Protein AF-A0A5X6EVV8-F1 (afdb_monomer)

Nearest PDB structures (foldseek):
  7o23-assembly1_A  TM=7.452E-01  e=3.762E-08  Burkholderia pseudomallei 1026b
  3s6l-assembly2_D  TM=7.048E-01  e=9.046E-08  Burkholderia pseudomallei 1710b
  2xqh-assembly1_A  TM=7.339E-01  e=1.126E-07  Escherichia coli
  1p9h-assembly1_A  TM=6.571E-01  e=1.068E-05  Yersinia enterocolitica
  3wp8-assembly1_A-3  TM=6.623E-01  e=1.130E-03  Acinetobacter sp. Tol 5

Mean predicted aligned error: 6.71 Å

Solvent-accessible surface area (backbone atoms only — not comparable to full-atom values): 9965 Å² total; per-residue (Å²): 127,61,73,67,52,52,52,54,47,55,72,62,69,55,65,77,47,71,72,55,52,47,53,51,52,53,49,54,52,51,50,57,51,54,54,57,48,59,62,51,57,62,64,44,58,65,66,39,47,57,17,44,48,78,29,63,76,28,40,27,26,20,46,68,4,27,1,60,17,44,48,1,31,4,37,26,43,42,1,32,0,57,7,44,50,1,31,2,36,21,40,47,1,30,0,48,6,43,52,2,32,2,38,21,44,43,1,27,0,59,16,40,51,1,31,3,38,21,45,48,3,32,0,57,5,44,50,2,33,3,32,28,45,42,2,23,0,53,6,42,51,2,30,2,40,20,40,49,2,28,0,53,5,40,51,3,29,2,48,36,58,24,2,59,8,67,45,64,70,28,77,22,52,38,28,36,45,63,50,72,100,72,72,46,66,45,94,50,71,78,45,77,62,87,86,77,90,69,63,82,49,85,56,96,89,46,67,79,32,70,68,59,52,52,49,54,52,51,52,55,54,64,74,74,108

pLDDT: mean 91.58, std 12.1, range [52.34, 98.94]

Structure (mmCIF, N/CA/C/O backbone):
data_AF-A0A5X6EVV8-F1
#
_entry.id   AF-A0A5X6EVV8-F1
#
loop_
_atom_site.group_PDB
_atom_site.id
_atom_site.type_symbol
_atom_site.label_atom_id
_atom_site.label_alt_id
_atom_site.label_comp_id
_atom_site.label_asym_id
_atom_site.label_entity_id
_atom_site.label_seq_id
_atom_site.pdbx_PDB_ins_code
_atom_site.Cartn_x
_atom_site.Cartn_y
_atom_site.Cartn_z
_atom_site.occupancy
_atom_site.B_iso_or_equiv
_atom_site.auth_seq_id
_atom_site.auth_comp_id
_atom_site.auth_asym_id
_atom_site.auth_atom_id
_atom_site.pdbx_PDB_model_num
ATOM 1 N N . ASN A 1 1 ? 58.076 43.012 -62.492 1.00 66.19 1 ASN A N 1
ATOM 2 C CA . ASN A 1 1 ? 56.857 43.607 -61.907 1.00 66.19 1 ASN A CA 1
ATOM 3 C C . ASN A 1 1 ? 55.526 43.038 -62.414 1.00 66.19 1 ASN A C 1
ATOM 5 O O . ASN A 1 1 ? 54.580 43.098 -61.655 1.00 66.19 1 ASN A O 1
ATOM 9 N N . LYS A 1 2 ? 55.409 42.446 -63.619 1.00 64.69 2 LYS A N 1
ATOM 10 C CA . LYS A 1 2 ? 54.127 41.860 -64.086 1.00 64.69 2 LYS A CA 1
ATOM 11 C C . LYS A 1 2 ? 53.999 40.342 -63.824 1.00 64.69 2 LYS A C 1
ATOM 13 O O . LYS A 1 2 ? 53.172 39.924 -63.037 1.00 64.69 2 LYS A O 1
ATOM 18 N N . LYS A 1 3 ? 54.942 39.524 -64.309 1.00 71.94 3 LYS A N 1
ATOM 19 C CA . LYS A 1 3 ? 54.883 38.044 -64.220 1.00 71.94 3 LYS A CA 1
ATOM 20 C C . LYS A 1 3 ? 54.884 37.451 -62.794 1.00 71.94 3 LYS A C 1
ATOM 22 O O . LYS A 1 3 ? 54.226 36.454 -62.547 1.00 71.94 3 LYS A O 1
ATOM 27 N N . GLN A 1 4 ? 55.612 38.057 -61.853 1.00 68.88 4 GLN A N 1
ATOM 28 C CA . GLN A 1 4 ? 55.624 37.620 -60.444 1.00 68.88 4 GLN A CA 1
ATOM 29 C C . GLN A 1 4 ? 54.384 38.089 -59.667 1.00 68.88 4 GLN A C 1
ATOM 31 O O . GLN A 1 4 ? 53.961 37.408 -58.739 1.00 68.88 4 GLN A O 1
ATOM 36 N N . LEU A 1 5 ? 53.788 39.214 -60.075 1.00 72.12 5 LEU A N 1
ATOM 37 C CA . LEU A 1 5 ? 52.516 39.695 -59.541 1.00 72.12 5 LEU A CA 1
ATOM 38 C C . LEU A 1 5 ? 51.365 38.802 -60.043 1.00 72.12 5 LEU A C 1
ATOM 40 O O . LEU A 1 5 ? 50.507 38.424 -59.258 1.00 72.12 5 LEU A O 1
ATOM 44 N N . ASP A 1 6 ? 51.422 38.351 -61.300 1.00 77.00 6 ASP A N 1
ATOM 45 C CA . ASP A 1 6 ? 50.426 37.451 -61.898 1.00 77.00 6 ASP A CA 1
ATOM 46 C C . ASP A 1 6 ? 50.452 36.030 -61.289 1.00 77.00 6 ASP A C 1
ATOM 48 O O . ASP A 1 6 ? 49.398 35.456 -61.028 1.00 77.00 6 ASP A O 1
ATOM 52 N N . THR A 1 7 ? 51.629 35.456 -60.992 1.00 69.75 7 THR A N 1
ATOM 53 C CA . THR A 1 7 ? 51.728 34.130 -60.342 1.00 69.75 7 THR A CA 1
ATOM 54 C C . THR A 1 7 ? 51.290 34.157 -58.876 1.00 69.75 7 THR A C 1
ATOM 56 O O . THR A 1 7 ? 50.610 33.236 -58.434 1.00 69.75 7 THR A O 1
ATOM 59 N N . ALA A 1 8 ? 51.633 35.212 -58.130 1.00 67.00 8 ALA A N 1
ATOM 60 C CA . ALA A 1 8 ? 51.220 35.356 -56.735 1.00 67.00 8 ALA A CA 1
ATOM 61 C C . ALA A 1 8 ? 49.709 35.628 -56.603 1.00 67.00 8 ALA A C 1
ATOM 63 O O . ALA A 1 8 ? 49.064 35.084 -55.708 1.00 67.00 8 ALA A O 1
ATOM 64 N N . ILE A 1 9 ? 49.126 36.402 -57.529 1.00 66.12 9 ILE A N 1
ATOM 65 C CA . ILE A 1 9 ? 47.675 36.603 -57.610 1.00 66.12 9 ILE A CA 1
ATOM 66 C C . ILE A 1 9 ? 46.975 35.291 -57.991 1.00 66.12 9 ILE A C 1
ATOM 68 O O . ILE A 1 9 ? 46.009 34.954 -57.325 1.00 66.12 9 ILE A O 1
ATOM 72 N N . ALA A 1 10 ? 47.487 34.497 -58.941 1.00 63.03 10 ALA A N 1
ATOM 73 C CA . ALA A 1 10 ? 46.891 33.212 -59.342 1.00 63.03 10 ALA A CA 1
ATOM 74 C C . ALA A 1 10 ? 46.916 32.125 -58.245 1.00 63.03 10 ALA A C 1
ATOM 76 O O . ALA A 1 10 ? 45.985 31.328 -58.143 1.00 63.03 10 ALA A O 1
ATOM 77 N N . SER A 1 11 ? 47.956 32.094 -57.401 1.00 63.72 11 SER A N 1
ATOM 78 C CA . SER A 1 11 ? 48.049 31.149 -56.276 1.00 63.72 11 SER A CA 1
ATOM 79 C C . SER A 1 11 ? 47.187 31.534 -55.070 1.00 63.72 11 SER A C 1
ATOM 81 O O . SER A 1 11 ? 46.878 30.679 -54.248 1.00 63.72 11 SER A O 1
ATOM 83 N N . ILE A 1 12 ? 46.803 32.810 -54.953 1.00 61.09 12 ILE A N 1
ATOM 84 C CA . ILE A 1 12 ? 45.944 33.324 -53.872 1.00 61.09 12 ILE A CA 1
ATOM 85 C C . ILE A 1 12 ? 44.481 33.436 -54.343 1.00 61.09 12 ILE A C 1
ATOM 87 O O . ILE A 1 12 ? 43.562 33.243 -53.552 1.00 61.09 12 ILE A O 1
ATOM 91 N N . SER A 1 13 ? 44.244 33.670 -55.638 1.00 52.97 13 SER A N 1
ATOM 92 C CA . SER A 1 13 ? 42.911 33.736 -56.251 1.00 52.97 13 SER A CA 1
ATOM 93 C C . SER A 1 13 ? 42.264 32.370 -56.473 1.00 52.97 13 SER A C 1
ATOM 95 O O . SER A 1 13 ? 41.092 32.323 -56.829 1.00 52.97 13 SER A O 1
ATOM 97 N N . GLY A 1 14 ? 43.013 31.271 -56.311 1.00 63.31 14 GLY A N 1
ATOM 98 C CA . GLY A 1 14 ? 42.498 29.913 -56.509 1.00 63.31 14 GLY A CA 1
ATOM 99 C C . GLY A 1 14 ? 41.400 29.535 -55.517 1.00 63.31 14 GLY A C 1
ATOM 100 O O . GLY A 1 14 ? 40.521 28.757 -55.874 1.00 63.31 14 GLY A O 1
ATOM 101 N N . GLY A 1 15 ? 41.418 30.144 -54.323 1.00 67.12 15 GLY A N 1
ATOM 102 C CA . GLY A 1 15 ? 40.425 29.933 -53.273 1.00 67.12 15 GLY A CA 1
ATOM 103 C C . GLY A 1 15 ? 40.222 28.459 -52.913 1.00 67.12 15 GLY A C 1
ATOM 104 O O . GLY A 1 15 ? 40.895 27.567 -53.421 1.00 67.12 15 GLY A O 1
ATOM 105 N N . VAL A 1 16 ? 39.268 28.187 -52.030 1.00 73.56 16 VAL A N 1
ATOM 106 C CA . VAL A 1 16 ? 38.631 26.868 -52.061 1.00 73.56 16 VAL A CA 1
ATOM 107 C C . VAL A 1 16 ? 37.653 26.920 -53.225 1.00 73.56 16 VAL A C 1
ATOM 109 O O . VAL A 1 16 ? 36.851 27.857 -53.305 1.00 73.56 16 VAL A O 1
ATOM 112 N N . SER A 1 17 ? 37.738 25.961 -54.146 1.00 81.88 17 SER A N 1
ATOM 113 C CA . SER A 1 17 ? 36.748 25.889 -55.216 1.00 81.88 17 SER A CA 1
ATOM 114 C C . SER A 1 17 ? 35.362 25.685 -54.598 1.00 81.88 17 SER A C 1
ATOM 116 O O . SER A 1 17 ? 35.223 25.033 -53.561 1.00 81.88 17 SER A O 1
ATOM 118 N N . ALA A 1 18 ? 34.324 26.258 -55.204 1.00 84.69 18 ALA A N 1
ATOM 119 C CA . ALA A 1 18 ? 32.974 26.168 -54.647 1.00 84.69 18 ALA A CA 1
ATOM 120 C C . ALA A 1 18 ? 32.547 24.704 -54.419 1.00 84.69 18 ALA A C 1
ATOM 122 O O . ALA A 1 18 ? 31.965 24.387 -53.383 1.00 84.69 18 ALA A O 1
ATOM 123 N N . ASP A 1 19 ? 32.941 23.810 -55.330 1.00 86.38 19 ASP A N 1
ATOM 124 C CA . ASP A 1 19 ? 32.635 22.382 -55.256 1.00 86.38 19 ASP A CA 1
ATOM 125 C C . ASP A 1 19 ? 33.341 21.672 -54.082 1.00 86.38 19 ASP A C 1
ATOM 127 O O . ASP A 1 19 ? 32.760 20.778 -53.466 1.00 86.38 19 ASP A O 1
ATOM 131 N N . GLU A 1 20 ? 34.568 22.066 -53.715 1.00 88.62 20 GLU A N 1
ATOM 132 C CA . GLU A 1 20 ? 35.296 21.484 -52.573 1.00 88.62 20 GLU A CA 1
ATOM 133 C C . GLU A 1 20 ? 34.825 22.033 -51.224 1.00 88.62 20 GLU A C 1
ATOM 135 O O . GLU A 1 20 ? 34.664 21.261 -50.276 1.00 88.62 20 GLU A O 1
ATOM 140 N N . ALA A 1 21 ? 34.549 23.340 -51.133 1.00 87.62 21 ALA A N 1
ATOM 141 C CA . ALA A 1 21 ? 33.994 23.947 -49.920 1.00 87.62 21 ALA A CA 1
ATOM 142 C C . ALA A 1 21 ? 32.632 23.329 -49.586 1.00 87.62 21 ALA A C 1
ATOM 144 O O . ALA A 1 21 ? 32.365 23.002 -48.427 1.00 87.62 21 ALA A O 1
ATOM 145 N N . GLN A 1 22 ? 31.811 23.107 -50.617 1.00 91.88 22 GLN A N 1
ATOM 146 C CA . GLN A 1 22 ? 30.516 22.457 -50.481 1.00 91.88 22 GLN A CA 1
ATOM 147 C C . GLN A 1 22 ? 30.676 21.008 -50.014 1.00 91.88 22 GLN A C 1
ATOM 149 O O . GLN A 1 22 ? 30.072 20.621 -49.020 1.00 91.88 22 GLN A O 1
ATOM 154 N N . LYS A 1 23 ? 31.580 20.230 -50.626 1.00 92.19 23 LYS A N 1
ATOM 155 C CA . LYS A 1 23 ? 31.859 18.849 -50.195 1.00 92.19 23 LYS A CA 1
ATOM 156 C C . LYS A 1 23 ? 32.312 18.741 -48.735 1.00 92.19 23 LYS A C 1
ATOM 158 O O . LYS A 1 23 ? 31.921 17.799 -48.043 1.00 92.19 23 LYS A O 1
ATOM 163 N N . MET A 1 24 ? 33.144 19.669 -48.257 1.00 94.19 24 MET A N 1
ATOM 164 C CA . MET A 1 24 ? 33.616 19.678 -46.866 1.00 94.19 24 MET A CA 1
ATOM 165 C C . MET A 1 24 ? 32.512 20.080 -45.882 1.00 94.19 24 MET A C 1
ATOM 167 O O . MET A 1 24 ? 32.391 19.455 -44.82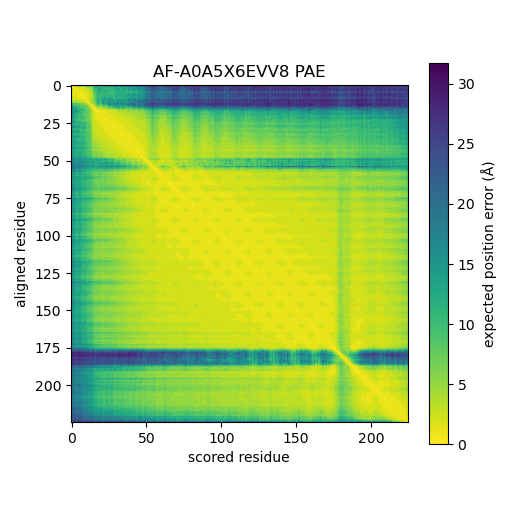8 1.00 94.19 24 MET A O 1
ATOM 171 N N . ALA A 1 25 ? 31.691 21.075 -46.230 1.00 95.06 25 ALA A N 1
ATOM 172 C CA . ALA A 1 25 ? 30.538 21.477 -45.427 1.00 95.06 25 ALA A CA 1
ATOM 173 C C . ALA A 1 25 ? 29.503 20.346 -45.335 1.00 95.06 25 ALA A C 1
ATOM 175 O O . ALA A 1 25 ? 29.068 20.001 -44.235 1.00 95.06 25 ALA A O 1
ATOM 176 N N . ASP A 1 26 ? 29.207 19.703 -46.467 1.00 94.12 26 ASP A N 1
ATOM 177 C CA . ASP A 1 26 ? 28.298 18.562 -46.543 1.00 94.12 26 ASP A CA 1
ATOM 178 C C . ASP A 1 26 ? 28.810 17.401 -45.680 1.00 94.12 26 ASP A C 1
ATOM 180 O O . ASP A 1 26 ? 28.046 16.812 -44.922 1.00 94.12 26 ASP A O 1
ATOM 184 N N . THR A 1 27 ? 30.115 17.111 -45.710 1.00 94.94 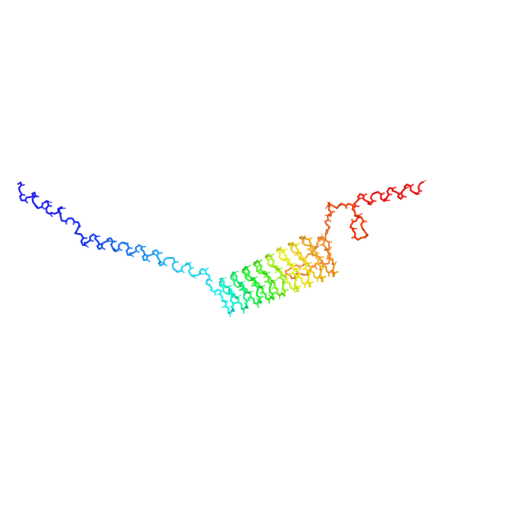27 THR A N 1
ATOM 185 C CA . THR A 1 27 ? 30.722 16.039 -44.899 1.00 94.94 27 THR A CA 1
ATOM 186 C C . THR A 1 27 ? 30.702 16.358 -43.401 1.00 94.94 27 THR A C 1
ATOM 188 O O . THR A 1 27 ? 30.382 15.493 -42.584 1.00 94.94 27 THR A O 1
ATOM 191 N N . ALA A 1 28 ? 31.021 17.596 -43.015 1.00 95.88 28 ALA A N 1
ATOM 192 C CA . ALA A 1 28 ? 30.999 18.016 -41.615 1.00 95.88 28 ALA A CA 1
ATOM 193 C C . ALA A 1 28 ? 29.576 17.978 -41.037 1.00 95.88 28 ALA A C 1
ATOM 195 O O . ALA A 1 28 ? 29.371 17.506 -39.919 1.00 95.88 28 ALA A O 1
ATOM 196 N N . GLN A 1 29 ? 28.583 18.407 -41.819 1.00 97.06 29 GLN A N 1
ATOM 197 C CA . GLN A 1 29 ? 27.179 18.353 -41.424 1.00 97.06 29 GLN A CA 1
ATOM 198 C C . GLN A 1 29 ? 26.652 16.916 -41.388 1.00 97.06 29 GLN A C 1
ATOM 200 O O . GLN A 1 29 ? 25.944 16.538 -40.453 1.00 97.06 29 GLN A O 1
ATOM 205 N N . HIS A 1 30 ? 27.051 16.100 -42.365 1.00 91.12 30 HIS A N 1
ATOM 206 C CA . HIS A 1 30 ? 26.722 14.683 -42.425 1.00 91.12 30 HIS A CA 1
ATOM 207 C C . HIS A 1 30 ? 27.214 13.933 -41.180 1.00 91.12 30 HIS A C 1
ATOM 209 O O . HIS A 1 30 ? 26.432 13.226 -40.548 1.00 91.12 30 HIS A O 1
ATOM 215 N N . ASN A 1 31 ? 28.460 14.140 -40.754 1.00 95.94 31 ASN A N 1
ATOM 216 C CA . ASN A 1 31 ? 29.009 13.469 -39.572 1.00 95.94 31 ASN A CA 1
ATOM 217 C C . ASN A 1 31 ? 28.393 13.988 -38.267 1.00 95.94 31 ASN A C 1
ATOM 219 O O . ASN A 1 31 ? 28.017 13.191 -37.408 1.00 95.94 31 ASN A O 1
ATOM 223 N N . ALA A 1 32 ? 28.213 15.307 -38.150 1.00 95.88 32 ALA A N 1
ATOM 224 C CA . ALA A 1 32 ? 27.653 15.920 -36.947 1.00 95.88 32 ALA A CA 1
ATOM 225 C C . ALA A 1 32 ? 26.224 15.430 -36.642 1.00 95.88 32 ALA A C 1
ATOM 227 O O . ALA A 1 32 ? 25.883 15.177 -35.489 1.00 95.88 32 ALA A O 1
ATOM 228 N N . VAL A 1 33 ? 25.384 15.244 -37.664 1.00 95.81 33 VAL A N 1
ATOM 229 C CA . VAL A 1 33 ? 24.021 14.709 -37.491 1.00 95.81 33 VAL A CA 1
ATOM 230 C C . VAL A 1 33 ? 24.037 13.199 -37.246 1.00 95.81 33 VAL A C 1
ATOM 232 O O . VAL A 1 33 ? 23.253 12.694 -36.439 1.00 95.81 33 VAL A O 1
ATOM 235 N N . THR A 1 34 ? 24.940 12.482 -37.916 1.00 91.88 34 THR A N 1
ATOM 236 C CA . THR A 1 34 ? 25.049 11.023 -37.803 1.00 91.88 34 THR A CA 1
ATOM 237 C C . THR A 1 34 ? 25.440 10.594 -36.386 1.00 91.88 34 THR A C 1
ATOM 239 O O . THR A 1 34 ? 24.835 9.668 -35.840 1.00 91.88 34 THR A O 1
ATOM 242 N N . GLU A 1 35 ? 26.361 11.304 -35.732 1.00 96.69 35 GLU A N 1
ATOM 243 C CA . GLU A 1 35 ? 26.677 11.065 -34.317 1.00 96.69 35 GLU A CA 1
ATOM 244 C C . GLU A 1 35 ? 25.539 11.492 -33.380 1.00 96.69 35 GLU A C 1
ATOM 246 O O . GLU A 1 35 ? 25.160 10.725 -32.493 1.00 96.69 35 GLU A O 1
ATOM 251 N N . ALA A 1 36 ? 24.933 12.664 -33.598 1.00 92.75 36 ALA A N 1
ATOM 252 C CA . ALA A 1 36 ? 23.883 13.180 -32.714 1.00 92.75 36 ALA A CA 1
ATOM 253 C C . ALA A 1 36 ? 22.647 12.263 -32.650 1.00 92.75 36 ALA A C 1
ATOM 255 O O . ALA A 1 36 ? 22.027 12.102 -31.594 1.00 92.75 36 ALA A O 1
ATOM 256 N N . LYS A 1 37 ? 22.307 11.628 -33.775 1.00 88.31 37 LYS A N 1
ATOM 257 C CA . LYS A 1 37 ? 21.166 10.719 -33.887 1.00 88.31 37 LYS A CA 1
ATOM 258 C C . LYS A 1 37 ? 21.452 9.321 -33.330 1.00 88.31 37 LYS A C 1
ATOM 260 O O . LYS A 1 37 ? 20.645 8.782 -32.580 1.00 88.31 37 LYS A O 1
ATOM 265 N N . THR A 1 38 ? 22.625 8.763 -33.616 1.00 87.50 38 THR A N 1
ATOM 266 C CA . THR A 1 38 ? 23.018 7.437 -33.100 1.00 87.50 38 THR A CA 1
ATOM 267 C C . THR A 1 38 ? 23.092 7.431 -31.568 1.00 87.50 38 THR A C 1
ATOM 269 O O . THR A 1 38 ? 22.722 6.454 -30.910 1.00 87.50 38 THR A O 1
ATOM 272 N N . TYR A 1 39 ? 23.500 8.568 -31.003 1.00 81.75 39 TYR A N 1
ATOM 273 C CA . TYR A 1 39 ? 23.549 8.802 -29.567 1.00 81.75 39 TYR A CA 1
ATOM 274 C C . TYR A 1 39 ? 22.157 8.907 -28.901 1.00 81.75 39 TYR A C 1
ATOM 276 O O . TYR A 1 39 ? 21.988 8.433 -27.782 1.00 81.75 39 TYR A O 1
ATOM 284 N N . THR A 1 40 ? 21.133 9.465 -29.559 1.00 87.44 40 THR A N 1
ATOM 285 C CA . THR A 1 40 ? 19.766 9.582 -28.991 1.00 87.44 40 THR A CA 1
ATOM 286 C C . THR A 1 40 ? 18.933 8.309 -29.158 1.00 87.44 40 THR A C 1
ATOM 288 O O . THR A 1 40 ? 18.098 8.001 -28.307 1.00 87.44 40 THR A O 1
ATOM 291 N N . ASP A 1 41 ? 19.197 7.544 -30.218 1.00 63.66 41 ASP A N 1
ATOM 292 C CA . ASP A 1 41 ? 18.443 6.341 -30.576 1.00 63.66 41 ASP A CA 1
ATOM 293 C C . ASP A 1 41 ? 18.765 5.116 -29.704 1.00 63.66 41 ASP A C 1
ATOM 295 O O . ASP A 1 41 ? 17.856 4.383 -29.321 1.00 63.66 41 ASP A O 1
ATOM 299 N N . THR A 1 42 ? 20.031 4.876 -29.361 1.00 88.50 42 THR A N 1
ATOM 300 C CA . THR A 1 42 ? 20.409 3.710 -28.539 1.00 88.50 42 THR A CA 1
ATOM 301 C C . THR A 1 42 ? 19.769 3.793 -27.154 1.00 88.50 42 THR A C 1
ATOM 303 O O . THR A 1 42 ? 19.215 2.831 -26.624 1.00 88.50 42 THR A O 1
ATOM 306 N N . GLU A 1 43 ? 19.815 4.973 -26.564 1.00 76.94 43 GLU A N 1
ATOM 307 C CA . GLU A 1 43 ? 19.745 5.044 -25.110 1.00 76.94 43 GLU A CA 1
ATOM 308 C C . GLU A 1 43 ? 18.561 5.809 -24.581 1.00 76.94 43 GLU A C 1
ATOM 310 O O . GLU A 1 43 ? 18.286 5.729 -23.386 1.00 76.94 43 GLU A O 1
ATOM 315 N N . ILE A 1 44 ? 17.782 6.450 -25.456 1.00 80.38 44 ILE A N 1
ATOM 316 C CA . ILE A 1 44 ? 16.361 6.441 -25.181 1.00 80.38 44 ILE A CA 1
ATOM 317 C C . ILE A 1 44 ? 16.027 4.965 -25.158 1.00 80.38 44 ILE A C 1
ATOM 319 O O . ILE A 1 44 ? 16.073 4.409 -24.099 1.00 80.38 44 ILE A O 1
ATOM 323 N N . SER A 1 45 ? 15.908 4.232 -26.243 1.00 52.34 45 SER A N 1
ATOM 324 C CA . SER A 1 45 ? 15.053 3.042 -26.292 1.00 52.34 45 SER A CA 1
ATOM 325 C C . SER A 1 45 ? 15.246 1.870 -25.328 1.00 52.34 45 SER A C 1
ATOM 327 O O . SER A 1 45 ? 14.246 1.240 -25.000 1.00 52.34 45 SER A O 1
ATOM 329 N N . ASN A 1 46 ? 16.406 1.684 -24.702 1.00 55.78 46 ASN A N 1
ATOM 330 C CA . ASN A 1 46 ? 16.472 1.078 -23.358 1.00 55.78 46 ASN A CA 1
ATOM 331 C C . ASN A 1 46 ? 15.419 1.657 -22.345 1.00 55.78 46 ASN A C 1
ATOM 333 O O . ASN A 1 46 ? 15.145 1.075 -21.298 1.00 55.78 46 ASN A O 1
ATOM 337 N N . VAL A 1 47 ? 14.765 2.758 -22.730 1.00 60.53 47 VAL A N 1
ATOM 338 C CA . VAL A 1 47 ? 14.010 3.819 -22.048 1.00 60.53 47 VAL A CA 1
ATOM 339 C C . VAL A 1 47 ? 12.857 3.274 -21.312 1.00 60.53 47 VAL A C 1
ATOM 341 O O . VAL A 1 47 ? 12.529 3.715 -20.222 1.00 60.53 47 VAL A O 1
ATOM 344 N N . LEU A 1 48 ? 12.230 2.295 -21.896 1.00 56.34 48 LEU A N 1
ATOM 345 C CA . LEU A 1 48 ? 11.074 1.687 -21.298 1.00 56.34 48 LEU A CA 1
ATOM 346 C C . LEU A 1 48 ? 11.224 0.171 -21.436 1.00 56.34 48 LEU A C 1
ATOM 348 O O . LEU A 1 48 ? 10.290 -0.564 -21.114 1.00 56.34 48 LEU A O 1
ATOM 352 N N . ASN A 1 49 ? 12.421 -0.276 -21.866 1.00 53.38 49 ASN A N 1
ATOM 353 C CA . ASN A 1 49 ? 12.684 -1.590 -22.422 1.00 53.38 49 ASN A CA 1
ATOM 354 C C . ASN A 1 49 ? 12.762 -2.648 -21.322 1.00 53.38 49 ASN A C 1
ATOM 356 O O . ASN A 1 49 ? 13.731 -2.780 -20.583 1.00 53.38 49 ASN A O 1
ATOM 360 N N . SER A 1 50 ? 11.767 -3.496 -21.221 1.00 67.31 50 SER A N 1
ATOM 361 C CA . SER A 1 50 ? 10.696 -3.675 -22.196 1.00 67.31 50 SER A CA 1
ATOM 362 C C . SER A 1 50 ? 9.623 -4.400 -21.452 1.00 67.31 50 SER A C 1
ATOM 364 O O . SER A 1 50 ? 9.484 -5.619 -21.568 1.00 67.31 50 SER A O 1
ATOM 366 N N . GLY A 1 51 ? 8.957 -3.628 -20.597 1.00 79.25 51 GLY A N 1
ATOM 367 C CA . GLY A 1 51 ? 7.797 -4.128 -19.900 1.00 79.25 51 GLY A CA 1
ATOM 368 C C . GLY A 1 51 ? 6.870 -4.797 -20.913 1.00 79.25 51 GLY A C 1
ATOM 369 O O . GLY A 1 51 ? 6.633 -4.267 -21.997 1.00 79.25 51 GLY A O 1
ATOM 370 N N . SER A 1 52 ? 6.408 -5.997 -20.594 1.00 90.44 52 SER A N 1
ATOM 371 C CA . SER A 1 52 ? 5.557 -6.799 -21.461 1.00 90.44 52 SER A CA 1
ATOM 372 C C . SER A 1 52 ? 4.104 -6.582 -21.076 1.00 90.44 52 SER A C 1
ATOM 374 O O . SER A 1 52 ? 3.684 -6.947 -19.979 1.00 90.44 52 SER A O 1
ATOM 376 N N . SER A 1 53 ? 3.316 -5.994 -21.969 1.00 90.44 53 SER A N 1
ATOM 377 C CA . SER A 1 53 ? 1.865 -6.019 -21.825 1.00 90.44 53 SER A CA 1
ATOM 378 C C . SER A 1 53 ? 1.253 -7.015 -22.803 1.00 90.44 53 SER A C 1
ATOM 380 O O . SER A 1 53 ? 1.585 -6.998 -23.987 1.00 90.44 53 SER A O 1
ATOM 382 N N . THR A 1 54 ? 0.378 -7.895 -22.306 1.00 88.94 54 THR A N 1
ATOM 383 C CA . THR A 1 54 ? -0.286 -8.939 -23.111 1.00 88.94 54 THR A CA 1
ATOM 384 C C . THR A 1 54 ? -1.789 -8.720 -23.271 1.00 88.94 54 THR A C 1
ATOM 386 O O . THR A 1 54 ? -2.449 -9.546 -23.897 1.00 88.94 54 THR A O 1
ATOM 389 N N . ALA A 1 55 ? -2.341 -7.645 -22.705 1.00 89.00 55 ALA A N 1
ATOM 390 C CA . ALA A 1 55 ? -3.780 -7.414 -22.618 1.00 89.00 55 ALA A CA 1
ATOM 391 C C . ALA A 1 55 ? -4.215 -6.061 -23.192 1.00 89.00 55 ALA A C 1
ATOM 393 O O . ALA A 1 55 ? -3.424 -5.126 -23.314 1.00 89.00 55 ALA A O 1
ATOM 394 N N . ASP A 1 56 ? -5.502 -5.972 -23.538 1.00 91.94 56 ASP A N 1
ATOM 395 C CA . ASP A 1 56 ? -6.105 -4.777 -24.129 1.00 91.94 56 ASP A CA 1
ATOM 396 C C . ASP A 1 56 ? -6.002 -3.563 -23.190 1.00 91.94 56 ASP A C 1
ATOM 398 O O . ASP A 1 56 ? -6.391 -3.626 -22.021 1.00 91.94 56 ASP A O 1
ATOM 402 N N . GLY A 1 57 ? -5.447 -2.461 -23.703 1.00 92.38 57 GLY A N 1
ATOM 403 C CA . GLY A 1 57 ? -5.209 -1.230 -22.945 1.00 92.38 57 GLY A CA 1
ATOM 404 C C . GLY A 1 57 ? -4.147 -1.332 -21.843 1.00 92.38 57 GLY A C 1
ATOM 405 O O . GLY A 1 57 ? -4.053 -0.416 -21.027 1.00 92.38 57 GLY A O 1
ATOM 406 N N . GLY A 1 58 ? -3.370 -2.418 -21.789 1.00 95.56 58 GLY A N 1
ATOM 407 C CA . GLY A 1 58 ? -2.302 -2.560 -20.810 1.00 95.56 58 GLY A CA 1
ATOM 408 C C . GLY A 1 58 ? -1.056 -1.732 -21.156 1.00 95.56 58 GLY A C 1
ATOM 409 O O . GLY A 1 58 ? -0.730 -1.505 -22.323 1.00 95.56 58 GLY A O 1
ATOM 410 N N . PHE A 1 59 ? -0.340 -1.267 -20.134 1.00 96.62 59 PHE A N 1
ATOM 411 C CA . PHE A 1 59 ? 0.872 -0.457 -20.278 1.00 96.62 59 PHE A CA 1
ATOM 412 C C . PHE A 1 59 ? 1.971 -0.999 -19.372 1.00 96.62 59 PHE A C 1
ATOM 414 O O . PHE A 1 59 ? 1.784 -1.080 -18.162 1.00 96.62 59 PHE A O 1
ATOM 421 N N . ALA A 1 60 ? 3.124 -1.363 -19.934 1.00 97.06 60 ALA A N 1
ATOM 422 C CA . ALA A 1 60 ? 4.244 -1.879 -19.158 1.00 97.06 60 ALA A CA 1
ATOM 423 C C . ALA A 1 60 ? 5.564 -1.224 -19.571 1.00 97.06 60 ALA A C 1
ATOM 425 O O . ALA A 1 60 ? 5.924 -1.246 -20.744 1.00 97.06 60 ALA A O 1
ATOM 426 N N . ILE A 1 61 ? 6.302 -0.674 -18.604 1.00 96.75 61 ILE A N 1
ATOM 427 C CA . ILE A 1 61 ? 7.629 -0.084 -18.825 1.00 96.75 61 ILE A CA 1
ATOM 428 C C . ILE A 1 61 ? 8.596 -0.490 -17.709 1.00 96.75 61 ILE A C 1
ATOM 430 O O . ILE A 1 61 ? 8.245 -0.506 -16.527 1.00 96.75 61 ILE A O 1
ATOM 434 N N . GLY A 1 62 ? 9.836 -0.791 -18.084 1.00 96.31 62 GLY A N 1
ATOM 435 C CA . GLY A 1 62 ? 10.872 -1.288 -17.177 1.00 96.31 62 GLY A CA 1
ATOM 436 C C . GLY A 1 62 ? 11.174 -2.773 -17.377 1.00 96.31 62 GLY A C 1
ATOM 437 O O . GLY A 1 62 ? 10.308 -3.564 -17.745 1.00 96.31 62 GLY A O 1
ATOM 438 N N . ARG A 1 63 ? 12.434 -3.152 -17.143 1.00 96.44 63 ARG A N 1
ATOM 439 C CA . ARG A 1 63 ? 12.918 -4.525 -17.334 1.00 96.44 63 ARG A CA 1
ATOM 440 C C . ARG A 1 63 ? 12.079 -5.517 -16.524 1.00 96.44 63 ARG A C 1
ATOM 442 O O . ARG A 1 63 ? 11.925 -5.332 -15.322 1.00 96.44 63 ARG A O 1
ATOM 449 N N . ASP A 1 64 ? 11.557 -6.552 -17.173 1.00 95.81 64 ASP A N 1
ATOM 450 C CA . ASP A 1 64 ? 10.707 -7.590 -16.567 1.00 95.81 64 ASP A CA 1
ATOM 451 C C . ASP A 1 64 ? 9.361 -7.091 -16.002 1.00 95.81 64 ASP A C 1
ATOM 453 O O . ASP A 1 64 ? 8.657 -7.850 -15.339 1.00 95.81 64 ASP A O 1
ATOM 457 N N . ALA A 1 65 ? 8.972 -5.833 -16.250 1.00 98.06 65 ALA A N 1
ATOM 458 C CA . ALA A 1 65 ? 7.632 -5.370 -15.897 1.00 98.06 65 ALA A CA 1
ATOM 459 C C . ALA A 1 65 ? 6.584 -6.125 -16.728 1.00 98.06 65 ALA A C 1
ATOM 461 O O . ALA A 1 65 ? 6.819 -6.403 -17.902 1.00 98.06 65 ALA A O 1
ATOM 462 N N . THR A 1 66 ? 5.423 -6.447 -16.161 1.00 97.75 66 THR A N 1
ATOM 463 C CA . THR A 1 66 ? 4.350 -7.148 -16.875 1.00 97.75 66 THR A CA 1
ATOM 464 C C . THR A 1 66 ? 2.972 -6.595 -16.543 1.00 97.75 66 THR A C 1
ATOM 466 O O . THR A 1 66 ? 2.644 -6.390 -15.376 1.00 97.75 66 THR A O 1
ATOM 469 N N . ALA A 1 67 ? 2.162 -6.389 -17.577 1.00 98.12 67 ALA A N 1
ATOM 470 C CA . ALA A 1 67 ? 0.770 -5.963 -17.490 1.00 98.12 67 ALA A CA 1
ATOM 471 C C . ALA A 1 67 ? -0.107 -6.960 -18.269 1.00 98.12 67 ALA A C 1
ATOM 473 O O . ALA A 1 67 ? -0.192 -6.883 -19.498 1.00 98.12 67 ALA A O 1
ATOM 474 N N . THR A 1 68 ? -0.683 -7.951 -17.577 1.00 97.25 68 THR A N 1
ATOM 475 C CA . THR A 1 68 ? -1.256 -9.149 -18.227 1.00 97.25 68 THR A CA 1
ATOM 476 C C . THR A 1 68 ? -2.775 -9.163 -18.351 1.00 97.25 68 THR A C 1
ATOM 478 O O . THR A 1 68 ? -3.303 -10.084 -18.963 1.00 97.25 68 THR A O 1
ATOM 481 N N . GLU A 1 69 ? -3.475 -8.172 -17.798 1.00 98.00 69 GLU A N 1
ATOM 482 C CA . GLU A 1 69 ? -4.941 -8.094 -17.786 1.00 98.00 69 GLU A CA 1
ATOM 483 C C . GLU A 1 69 ? -5.437 -6.752 -18.335 1.00 98.00 69 GLU A C 1
ATOM 485 O O . GLU A 1 69 ? -4.674 -5.790 -18.449 1.00 98.00 69 GLU A O 1
ATOM 490 N N . GLN A 1 70 ? -6.720 -6.690 -18.709 1.00 97.25 70 GLN A N 1
ATOM 491 C CA . GLN A 1 70 ? -7.306 -5.512 -19.357 1.00 97.25 70 GLN A CA 1
ATOM 492 C C . GLN A 1 70 ? -7.056 -4.237 -18.535 1.00 97.25 70 GLN A C 1
ATOM 494 O O . GLN A 1 70 ? -7.306 -4.226 -17.331 1.00 97.25 70 GLN A O 1
ATOM 499 N N . LEU A 1 71 ? -6.601 -3.162 -19.190 1.00 97.50 71 LEU A N 1
ATOM 500 C CA . LEU A 1 71 ? -6.313 -1.846 -18.593 1.00 97.50 71 LEU A CA 1
ATOM 501 C C . LEU A 1 71 ? -5.254 -1.856 -17.473 1.00 97.50 71 LEU A C 1
ATOM 503 O O . LEU A 1 71 ? -5.170 -0.892 -16.708 1.00 97.50 71 LEU A O 1
ATOM 507 N N . SER A 1 72 ? -4.451 -2.917 -17.340 1.00 98.50 72 SER A N 1
ATOM 508 C CA . SER A 1 72 ? -3.454 -2.981 -16.273 1.00 98.50 72 SER A CA 1
ATOM 509 C C . SER A 1 72 ? -2.196 -2.164 -16.595 1.00 98.50 72 SER A C 1
ATOM 511 O O . SER A 1 72 ? -1.757 -2.061 -17.738 1.00 98.50 72 SER A O 1
ATOM 513 N N . THR A 1 73 ? -1.602 -1.533 -15.584 1.00 98.50 73 THR A N 1
ATOM 514 C CA . THR A 1 73 ? -0.444 -0.640 -15.740 1.00 98.50 73 THR A CA 1
ATOM 515 C C . THR A 1 73 ? 0.700 -1.091 -14.845 1.00 98.50 73 THR A C 1
ATOM 517 O O . THR A 1 73 ? 0.569 -1.077 -13.627 1.00 98.50 73 THR A O 1
ATOM 520 N N . ALA A 1 74 ? 1.841 -1.454 -15.423 1.00 98.50 74 ALA A N 1
ATOM 521 C CA . ALA A 1 74 ? 3.048 -1.853 -14.711 1.00 98.50 74 ALA A CA 1
ATOM 522 C C . ALA A 1 74 ? 4.210 -0.906 -15.032 1.00 98.50 74 ALA A C 1
ATOM 524 O O . ALA A 1 74 ? 4.680 -0.830 -16.163 1.00 98.50 74 ALA A O 1
ATOM 525 N N . THR A 1 75 ? 4.719 -0.185 -14.042 1.00 98.19 75 THR A N 1
ATOM 526 C CA . THR A 1 75 ? 5.850 0.726 -14.235 1.00 98.19 75 THR A CA 1
ATOM 527 C C . THR A 1 75 ? 6.941 0.440 -13.207 1.00 98.19 75 THR A C 1
ATOM 529 O O . THR A 1 75 ? 6.725 0.510 -12.000 1.00 98.19 75 THR A O 1
ATOM 532 N N . GLY A 1 76 ? 8.139 0.086 -13.673 1.00 97.50 76 GLY A N 1
ATOM 533 C CA . GLY A 1 76 ? 9.283 -0.261 -12.825 1.00 97.50 76 GLY A CA 1
ATOM 534 C C . GLY A 1 76 ? 9.751 -1.705 -13.001 1.00 97.50 76 GLY A C 1
ATOM 535 O O . GLY A 1 76 ? 8.989 -2.586 -13.382 1.00 97.50 76 GLY A O 1
ATOM 536 N N . GLY A 1 77 ? 11.036 -1.953 -12.737 1.00 97.56 77 GLY A N 1
ATOM 537 C CA . GLY A 1 77 ? 11.640 -3.261 -13.002 1.00 97.56 77 GLY A CA 1
ATOM 538 C C . GLY A 1 77 ? 11.005 -4.390 -12.182 1.00 97.56 77 GLY A C 1
ATOM 539 O O . GLY A 1 77 ? 10.942 -4.281 -10.954 1.00 97.56 77 GLY A O 1
ATOM 540 N N . ALA A 1 78 ? 10.560 -5.456 -12.848 1.00 97.75 78 ALA A N 1
ATOM 541 C CA . ALA A 1 78 ? 9.777 -6.553 -12.273 1.00 97.75 78 ALA A CA 1
ATOM 542 C C . ALA A 1 78 ? 8.460 -6.108 -11.598 1.00 97.75 78 ALA A C 1
ATOM 544 O O . ALA A 1 78 ? 8.014 -6.724 -10.635 1.00 97.75 78 ALA A O 1
ATOM 545 N N . ALA A 1 79 ? 7.844 -5.005 -12.035 1.00 98.62 79 ALA A N 1
ATOM 546 C CA . ALA A 1 79 ? 6.480 -4.671 -11.620 1.00 98.62 79 ALA A CA 1
ATOM 547 C C . ALA A 1 79 ? 5.473 -5.619 -12.298 1.00 98.62 79 ALA A C 1
ATOM 549 O O . ALA A 1 79 ? 5.556 -5.840 -13.500 1.00 98.62 79 ALA A O 1
ATOM 550 N N . HIS A 1 80 ? 4.498 -6.149 -11.567 1.00 98.56 80 HIS A N 1
ATOM 551 C CA . HIS A 1 80 ? 3.507 -7.100 -12.072 1.00 98.56 80 HIS A CA 1
ATOM 552 C C . HIS A 1 80 ? 2.086 -6.587 -11.814 1.00 98.56 80 HIS A C 1
ATOM 554 O O . HIS A 1 80 ? 1.599 -6.630 -10.686 1.00 98.56 80 HIS A O 1
ATOM 560 N N . ALA A 1 81 ? 1.410 -6.122 -12.862 1.00 98.69 81 ALA A N 1
ATOM 561 C CA . 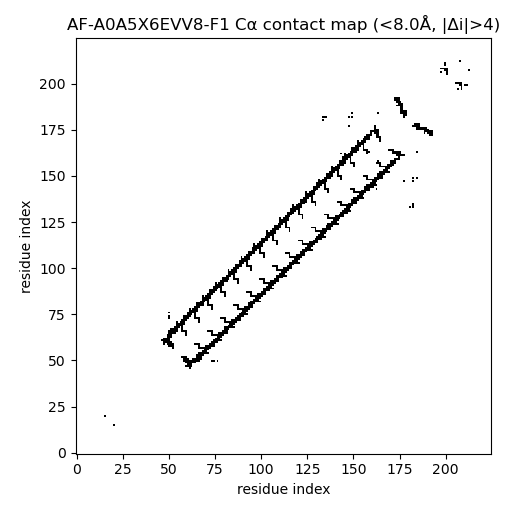ALA A 1 81 ? 0.002 -5.741 -12.849 1.00 98.69 81 ALA A CA 1
ATOM 562 C C . ALA A 1 81 ? -0.829 -6.826 -13.557 1.00 98.69 81 ALA A C 1
ATOM 564 O O . ALA A 1 81 ? -1.009 -6.804 -14.777 1.00 98.69 81 ALA A O 1
ATOM 565 N N . THR A 1 82 ? -1.292 -7.817 -12.794 1.00 98.31 82 THR A N 1
ATOM 566 C CA . THR A 1 82 ? -1.938 -9.036 -13.321 1.00 98.31 82 THR A CA 1
ATOM 567 C C . THR A 1 82 ? -3.423 -9.139 -12.979 1.00 98.31 82 THR A C 1
ATOM 569 O O . THR A 1 82 ? -3.987 -10.223 -13.068 1.00 98.31 82 THR A O 1
ATOM 572 N N . GLY A 1 83 ? -4.041 -8.053 -12.517 1.00 98.50 83 GLY A N 1
ATOM 573 C CA . GLY A 1 83 ? -5.483 -7.958 -12.306 1.00 98.50 83 GLY A CA 1
ATOM 574 C C . GLY A 1 83 ? -6.102 -6.974 -13.296 1.00 98.50 83 GLY A C 1
ATOM 575 O O . GLY A 1 83 ? -5.448 -6.016 -13.712 1.00 98.50 83 GLY A O 1
ATOM 576 N N . ALA A 1 84 ? -7.359 -7.189 -13.684 1.00 98.31 84 ALA A N 1
ATOM 577 C CA . ALA A 1 84 ? -8.058 -6.260 -14.573 1.00 98.31 84 ALA A CA 1
ATOM 578 C C . ALA A 1 84 ? -8.161 -4.873 -13.919 1.00 98.31 84 ALA A C 1
ATOM 580 O O . ALA A 1 84 ? -8.569 -4.772 -12.765 1.00 98.31 84 ALA A O 1
ATOM 581 N N . GLY A 1 85 ? -7.754 -3.820 -14.630 1.00 98.19 85 GLY A N 1
ATOM 582 C CA . GLY A 1 85 ? -7.692 -2.445 -14.130 1.00 98.19 85 GLY A CA 1
ATOM 583 C C . GLY A 1 85 ? -6.638 -2.207 -13.044 1.00 98.19 85 GLY A C 1
ATOM 584 O O . GLY A 1 85 ? -6.696 -1.184 -12.363 1.00 98.19 85 GLY A O 1
ATOM 585 N N . SER A 1 86 ? -5.706 -3.143 -12.821 1.00 98.81 86 SER A N 1
ATOM 586 C CA . SER A 1 86 ? -4.723 -3.020 -11.743 1.00 98.81 86 SER A CA 1
ATOM 587 C C . SER A 1 86 ? -3.549 -2.108 -12.110 1.00 98.81 86 SER A C 1
ATOM 589 O O . SER A 1 86 ? -3.174 -1.972 -13.271 1.00 98.81 86 SER A O 1
ATOM 591 N N . THR A 1 87 ? -2.934 -1.468 -11.118 1.00 98.88 87 THR A N 1
ATOM 592 C CA . THR A 1 87 ? -1.773 -0.586 -11.311 1.00 98.88 87 THR A CA 1
ATOM 593 C C . THR A 1 87 ? -0.645 -0.978 -10.366 1.00 98.88 87 THR A C 1
ATOM 595 O O . THR A 1 87 ? -0.785 -0.857 -9.155 1.00 98.88 87 THR A O 1
ATOM 598 N N . ALA A 1 88 ? 0.495 -1.408 -10.902 1.00 98.81 88 ALA A N 1
ATOM 599 C CA . ALA A 1 88 ? 1.724 -1.692 -10.169 1.00 98.81 88 ALA A CA 1
ATOM 600 C C . ALA A 1 88 ? 2.808 -0.674 -10.554 1.00 98.81 88 ALA A C 1
ATOM 602 O O . ALA A 1 88 ? 3.326 -0.693 -11.664 1.00 98.81 88 ALA A O 1
ATOM 603 N N . THR A 1 89 ? 3.172 0.224 -9.644 1.00 98.75 89 THR A N 1
ATOM 604 C CA . THR A 1 89 ? 4.211 1.240 -9.857 1.00 98.75 89 THR A CA 1
ATOM 605 C C . THR A 1 89 ? 5.306 1.098 -8.809 1.00 98.75 89 THR A C 1
ATOM 607 O O . THR A 1 89 ? 5.095 1.368 -7.630 1.00 98.75 89 THR A O 1
ATOM 610 N N . GLY A 1 90 ? 6.497 0.689 -9.225 1.00 98.44 90 GLY A N 1
ATOM 611 C CA . GLY A 1 90 ? 7.645 0.434 -8.360 1.00 98.44 90 GLY A CA 1
ATOM 612 C C . GLY A 1 90 ? 8.303 -0.905 -8.673 1.00 98.44 90 GLY A C 1
ATOM 613 O O . GLY A 1 90 ? 7.666 -1.837 -9.153 1.00 98.44 90 GLY A O 1
ATOM 614 N N . SER A 1 91 ? 9.604 -1.019 -8.397 1.00 98.38 91 SER A N 1
ATOM 615 C CA . SER A 1 91 ? 10.304 -2.281 -8.643 1.00 98.38 91 SER A CA 1
ATOM 616 C C . SER A 1 91 ? 9.751 -3.399 -7.757 1.00 98.38 91 SER A C 1
ATOM 618 O O . SER A 1 91 ? 9.605 -3.201 -6.549 1.00 98.38 91 SER A O 1
ATOM 620 N N . ASN A 1 92 ? 9.467 -4.566 -8.341 1.00 98.44 92 ASN A N 1
ATOM 621 C CA . ASN A 1 92 ? 8.818 -5.698 -7.665 1.00 98.44 92 ASN A CA 1
ATOM 622 C C . ASN A 1 92 ? 7.431 -5.371 -7.075 1.00 98.44 92 ASN A C 1
ATOM 624 O O . ASN A 1 92 ? 6.967 -6.082 -6.187 1.00 98.44 92 ASN A O 1
ATOM 628 N N . ALA A 1 93 ? 6.776 -4.286 -7.503 1.00 98.81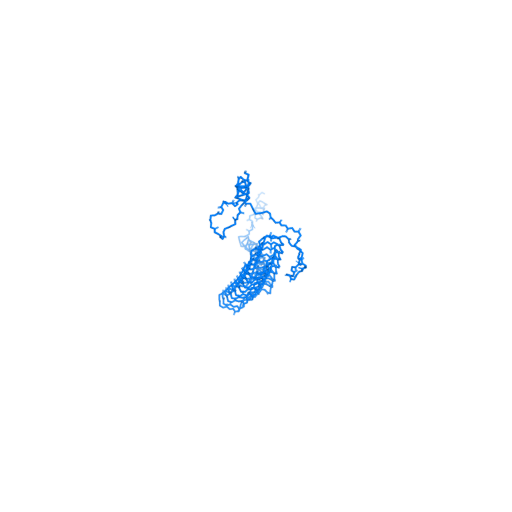 93 ALA A N 1
ATOM 629 C CA . ALA A 1 93 ? 5.395 -4.028 -7.109 1.00 98.81 93 ALA A CA 1
ATOM 630 C C . ALA A 1 93 ? 4.477 -5.089 -7.732 1.00 98.81 93 ALA A C 1
ATOM 632 O O . ALA A 1 93 ? 4.636 -5.425 -8.901 1.00 98.81 93 ALA A O 1
ATOM 633 N N . ILE A 1 94 ? 3.507 -5.597 -6.978 1.00 98.88 94 ILE A N 1
ATOM 634 C CA . ILE A 1 94 ? 2.563 -6.621 -7.430 1.00 98.88 94 ILE A CA 1
ATOM 635 C C . ILE A 1 94 ? 1.143 -6.119 -7.188 1.00 98.88 94 ILE A C 1
ATOM 637 O O . ILE A 1 94 ? 0.718 -5.984 -6.043 1.00 98.88 94 ILE A O 1
ATOM 641 N N . ALA A 1 95 ? 0.397 -5.887 -8.261 1.00 98.88 95 ALA A N 1
ATOM 642 C CA . ALA A 1 95 ? -1.026 -5.573 -8.246 1.00 98.88 95 ALA A CA 1
ATOM 643 C C . ALA A 1 95 ? -1.786 -6.692 -8.976 1.00 98.88 95 ALA A C 1
ATOM 645 O O . ALA A 1 95 ? -1.954 -6.647 -10.196 1.00 98.88 95 ALA A O 1
ATOM 646 N N . SER A 1 96 ? -2.188 -7.735 -8.242 1.00 98.69 96 SER A N 1
ATOM 647 C CA . SER A 1 96 ? -2.782 -8.955 -8.818 1.00 98.69 96 SER A CA 1
ATOM 648 C C . SER A 1 96 ? -4.289 -9.099 -8.597 1.00 98.69 96 SER A C 1
ATOM 650 O O . SER A 1 96 ? -4.870 -10.076 -9.058 1.00 98.69 96 SER A O 1
ATOM 652 N N . GLY A 1 97 ? -4.915 -8.179 -7.864 1.00 98.75 97 GLY A N 1
ATOM 653 C CA . GLY A 1 97 ? -6.367 -8.137 -7.696 1.00 98.75 97 GLY A CA 1
ATOM 654 C C . GLY A 1 97 ? -7.037 -7.264 -8.753 1.00 98.75 97 GLY A C 1
ATOM 655 O O . GLY A 1 97 ? -6.409 -6.362 -9.311 1.00 98.75 97 GLY A O 1
ATOM 656 N N . MET A 1 98 ? -8.321 -7.496 -9.014 1.00 98.69 98 MET A N 1
ATOM 657 C CA . MET A 1 98 ? -9.113 -6.614 -9.874 1.00 98.69 98 MET A CA 1
ATOM 658 C C . MET A 1 98 ? -9.149 -5.200 -9.281 1.00 98.69 98 MET A C 1
ATOM 660 O O . MET A 1 98 ? -9.386 -5.047 -8.088 1.00 98.69 98 MET A O 1
ATOM 664 N N . ASN A 1 99 ? -8.909 -4.168 -10.090 1.00 98.69 99 ASN A N 1
ATOM 665 C CA . ASN A 1 99 ? -8.817 -2.759 -9.687 1.00 98.69 99 ASN A CA 1
ATOM 666 C C . ASN A 1 99 ? -7.808 -2.489 -8.553 1.00 98.69 99 ASN A C 1
ATOM 668 O O . ASN A 1 99 ? -7.932 -1.490 -7.842 1.00 98.69 99 ASN A O 1
ATOM 672 N N . SER A 1 100 ? -6.838 -3.381 -8.324 1.00 98.88 100 SER A N 1
ATOM 673 C CA . SER A 1 100 ? -5.886 -3.203 -7.231 1.00 98.88 100 SER A CA 1
ATOM 674 C C . SER A 1 100 ? -4.784 -2.209 -7.600 1.00 98.88 100 SER A C 1
ATOM 676 O O . SER A 1 100 ? -4.390 -2.083 -8.758 1.00 98.88 100 SER A O 1
ATOM 678 N N . THR A 1 101 ? -4.265 -1.477 -6.619 1.00 98.94 101 THR A N 1
ATOM 679 C CA . THR A 1 101 ? -3.204 -0.484 -6.827 1.00 98.94 101 THR A CA 1
ATOM 680 C C . THR A 1 101 ? -2.047 -0.755 -5.880 1.00 98.94 101 THR A C 1
ATOM 682 O O . THR A 1 101 ? -2.197 -0.647 -4.671 1.00 98.94 101 THR A O 1
ATOM 685 N N . ALA A 1 102 ? -0.871 -1.069 -6.411 1.00 98.88 102 ALA A N 1
ATOM 686 C CA . ALA A 1 102 ? 0.371 -1.214 -5.666 1.00 98.88 102 ALA A CA 1
ATOM 687 C C . ALA A 1 102 ? 1.361 -0.125 -6.094 1.00 98.88 102 ALA A C 1
ATOM 689 O O . ALA A 1 102 ? 1.859 -0.140 -7.214 1.00 98.88 102 ALA A O 1
ATOM 690 N N . THR A 1 103 ? 1.669 0.820 -5.209 1.00 98.88 103 THR A N 1
ATOM 691 C CA . THR A 1 103 ? 2.629 1.902 -5.464 1.00 98.88 103 THR A CA 1
ATOM 692 C C . THR A 1 103 ? 3.746 1.877 -4.426 1.00 98.88 103 THR A C 1
ATOM 694 O O . THR A 1 103 ? 3.531 2.166 -3.251 1.00 98.88 103 THR A O 1
ATOM 697 N N . GLY A 1 104 ? 4.963 1.555 -4.850 1.00 98.56 104 GLY A N 1
ATOM 698 C CA . GLY A 1 104 ? 6.144 1.435 -3.999 1.00 98.56 104 GLY A CA 1
ATOM 699 C C . GLY A 1 104 ? 6.977 0.204 -4.345 1.00 98.56 104 GLY A C 1
ATOM 700 O O . GLY A 1 104 ? 6.491 -0.758 -4.933 1.00 98.56 104 GLY A O 1
ATOM 701 N N . ILE A 1 105 ? 8.259 0.222 -3.974 1.00 98.62 105 ILE A N 1
ATOM 702 C CA . ILE A 1 105 ? 9.136 -0.942 -4.154 1.00 98.62 105 ILE A CA 1
ATOM 703 C C . ILE A 1 105 ? 8.596 -2.096 -3.303 1.00 98.62 105 ILE A C 1
ATOM 705 O O . ILE A 1 105 ? 8.370 -1.916 -2.104 1.00 98.62 105 ILE A O 1
ATOM 709 N N . ALA A 1 106 ? 8.400 -3.265 -3.912 1.00 98.19 106 ALA A N 1
ATOM 710 C CA . ALA A 1 106 ? 7.818 -4.441 -3.264 1.00 98.19 106 ALA A CA 1
ATOM 711 C C . ALA A 1 106 ? 6.449 -4.181 -2.593 1.00 98.19 106 ALA A C 1
ATOM 713 O O . ALA A 1 106 ? 6.112 -4.829 -1.603 1.00 98.19 106 ALA A O 1
ATOM 714 N N . ALA A 1 107 ? 5.662 -3.218 -3.088 1.00 98.69 107 ALA A N 1
ATOM 715 C CA . ALA A 1 107 ? 4.274 -3.030 -2.664 1.00 98.69 107 ALA A CA 1
ATOM 716 C C . ALA A 1 107 ? 3.393 -4.142 -3.250 1.00 98.69 107 ALA A C 1
ATOM 718 O O . ALA A 1 107 ? 3.492 -4.439 -4.437 1.00 98.69 107 ALA A O 1
ATOM 719 N N . HIS A 1 108 ? 2.549 -4.776 -2.442 1.00 98.75 108 HIS A N 1
ATOM 720 C CA . HIS A 1 108 ? 1.719 -5.914 -2.837 1.00 98.75 108 HIS A CA 1
ATOM 721 C C . HIS A 1 108 ? 0.239 -5.606 -2.573 1.00 98.75 108 HIS A C 1
ATOM 723 O O . HIS A 1 108 ? -0.191 -5.562 -1.423 1.00 98.75 108 HIS A O 1
ATOM 729 N N . ALA A 1 109 ? -0.549 -5.442 -3.631 1.00 98.88 109 ALA A N 1
ATOM 730 C CA . ALA A 1 109 ? -2.004 -5.320 -3.606 1.00 98.88 109 ALA A CA 1
ATOM 731 C C . ALA A 1 109 ? -2.618 -6.541 -4.314 1.00 98.88 109 ALA A C 1
ATOM 733 O O . ALA A 1 109 ? -2.823 -6.543 -5.532 1.00 98.88 109 ALA A O 1
ATOM 734 N N . THR A 1 110 ? -2.827 -7.628 -3.566 1.00 98.62 110 THR A N 1
ATOM 735 C CA . THR A 1 110 ? -3.073 -8.966 -4.142 1.00 98.62 110 THR A CA 1
ATOM 736 C C . THR A 1 110 ? -4.540 -9.382 -4.202 1.00 98.62 110 THR A C 1
ATOM 738 O O . THR A 1 110 ? -4.846 -10.489 -4.650 1.00 98.62 110 THR A O 1
ATOM 741 N N . LYS A 1 111 ? -5.448 -8.514 -3.748 1.00 98.75 111 LYS A N 1
ATOM 742 C CA . LYS A 1 111 ? -6.891 -8.757 -3.683 1.00 98.75 111 LYS A CA 1
ATOM 743 C C . LYS A 1 111 ? -7.675 -7.667 -4.392 1.00 98.75 111 LYS A C 1
ATOM 745 O O . LYS A 1 111 ? -7.157 -6.582 -4.645 1.00 98.75 111 LYS A O 1
ATOM 750 N N . ASP A 1 112 ? -8.924 -7.974 -4.714 1.00 98.81 112 ASP A N 1
ATOM 751 C CA . ASP A 1 112 ? -9.782 -7.066 -5.468 1.00 98.81 112 ASP A CA 1
ATOM 752 C C . ASP A 1 112 ? -9.999 -5.761 -4.703 1.00 98.81 112 ASP A C 1
ATOM 754 O O . ASP A 1 112 ? -10.209 -5.768 -3.488 1.00 98.81 112 ASP A O 1
ATOM 758 N N . ASN A 1 113 ? -9.934 -4.645 -5.425 1.00 98.81 113 ASN A N 1
ATOM 759 C CA . ASN A 1 113 ? -10.027 -3.272 -4.938 1.00 98.81 113 ASN A CA 1
ATOM 760 C C . ASN A 1 113 ? -9.006 -2.924 -3.837 1.00 98.81 113 ASN A C 1
ATOM 762 O O . ASN A 1 113 ? -9.199 -1.943 -3.118 1.00 98.81 113 ASN A O 1
ATOM 766 N N . SER A 1 114 ? -7.938 -3.715 -3.659 1.00 98.88 114 SER A N 1
ATOM 767 C CA . SER A 1 114 ? -6.950 -3.442 -2.616 1.00 98.88 114 SER A CA 1
ATOM 768 C C . SER A 1 114 ? -5.944 -2.371 -3.041 1.00 98.88 114 SER A C 1
ATOM 770 O O . SER A 1 114 ? -5.565 -2.271 -4.207 1.00 98.88 114 SER A O 1
ATOM 772 N N . THR A 1 115 ? -5.500 -1.547 -2.094 1.00 98.94 115 THR A N 1
ATOM 773 C CA . THR A 1 115 ? -4.548 -0.453 -2.335 1.00 98.94 115 THR A CA 1
ATOM 774 C C . THR A 1 115 ? -3.361 -0.567 -1.387 1.00 98.94 115 THR A C 1
ATOM 776 O O . THR A 1 115 ? -3.525 -0.496 -0.174 1.00 98.94 115 THR A O 1
ATOM 779 N N . ALA A 1 116 ? -2.151 -0.719 -1.917 1.00 98.88 116 ALA A N 1
ATOM 780 C CA . ALA A 1 116 ? -0.905 -0.809 -1.168 1.00 98.88 116 ALA A CA 1
ATOM 781 C C . ALA A 1 116 ? 0.050 0.318 -1.589 1.00 98.88 116 ALA A C 1
ATOM 783 O O . ALA A 1 116 ? 0.598 0.291 -2.686 1.00 98.88 116 ALA A O 1
ATOM 784 N N . THR A 1 117 ? 0.309 1.282 -0.704 1.00 98.81 117 THR A N 1
ATOM 785 C CA . THR A 1 117 ? 1.120 2.474 -1.006 1.00 98.81 117 THR A CA 1
ATOM 786 C C . THR A 1 117 ? 2.276 2.627 -0.017 1.00 98.81 117 THR A C 1
ATOM 788 O O . THR A 1 117 ? 2.088 3.019 1.135 1.00 98.81 117 THR A O 1
ATOM 791 N N . GLY A 1 118 ? 3.497 2.320 -0.453 1.00 98.50 118 GLY A N 1
ATOM 792 C CA . GLY A 1 118 ? 4.727 2.411 0.338 1.00 98.50 118 GLY A CA 1
ATOM 793 C C . GLY A 1 118 ? 5.703 1.259 0.078 1.00 98.50 118 GLY A C 1
ATOM 794 O O . GLY A 1 118 ? 5.376 0.275 -0.570 1.00 98.50 118 GLY A O 1
ATOM 795 N N . LEU A 1 119 ? 6.928 1.369 0.600 1.00 97.94 119 LEU A N 1
ATOM 796 C CA . LEU A 1 119 ? 7.932 0.297 0.523 1.00 97.94 119 LEU A CA 1
ATOM 797 C C . LEU A 1 119 ? 7.440 -0.956 1.262 1.00 97.94 119 LEU A C 1
ATOM 799 O O . LEU A 1 119 ? 7.220 -0.889 2.473 1.00 97.94 119 LEU A O 1
ATOM 803 N N . GLY A 1 120 ? 7.339 -2.095 0.577 1.00 96.62 120 GLY A N 1
ATOM 804 C CA . GLY A 1 120 ? 7.014 -3.381 1.204 1.00 96.62 120 GLY A CA 1
ATOM 805 C C . GLY A 1 120 ? 5.617 -3.452 1.829 1.00 96.62 120 GLY A C 1
ATOM 806 O O . GLY A 1 120 ? 5.424 -4.217 2.774 1.00 96.62 120 GLY A O 1
ATOM 807 N N . THR A 1 121 ? 4.678 -2.604 1.401 1.00 98.12 121 THR A N 1
ATOM 808 C CA . THR A 1 121 ? 3.283 -2.644 1.866 1.00 98.12 121 THR A CA 1
ATOM 809 C C . THR A 1 121 ? 2.568 -3.883 1.364 1.00 98.12 121 THR A C 1
ATOM 811 O O . THR A 1 121 ? 2.880 -4.394 0.293 1.00 98.12 121 THR A O 1
ATOM 814 N N . ARG A 1 122 ? 1.591 -4.374 2.129 1.00 98.38 122 ARG A N 1
ATOM 815 C CA . ARG A 1 122 ? 0.812 -5.562 1.763 1.00 98.38 122 ARG A CA 1
ATOM 816 C C . ARG A 1 122 ? -0.669 -5.323 2.063 1.00 98.38 122 ARG A C 1
ATOM 818 O O . ARG A 1 122 ? -1.066 -5.330 3.224 1.00 98.38 122 ARG A O 1
ATOM 825 N N . ALA A 1 123 ? -1.465 -5.095 1.023 1.00 98.69 123 ALA A N 1
ATOM 826 C CA . ALA A 1 123 ? -2.924 -5.026 1.067 1.00 98.69 123 ALA A CA 1
ATOM 827 C C . ALA A 1 123 ? -3.499 -6.328 0.481 1.00 98.69 123 ALA A C 1
ATOM 829 O O . ALA A 1 123 ? -3.605 -6.501 -0.738 1.00 98.69 123 ALA A O 1
ATOM 830 N N . GLU A 1 124 ? -3.792 -7.278 1.368 1.00 98.19 124 GLU A N 1
ATOM 831 C CA . GLU A 1 124 ? -4.102 -8.680 1.051 1.00 98.19 124 GLU A CA 1
ATOM 832 C C . GLU A 1 124 ? -5.505 -9.119 1.484 1.00 98.19 124 GLU A C 1
ATOM 834 O O . GLU A 1 124 ? -5.844 -10.297 1.357 1.00 98.19 124 GLU A O 1
ATOM 839 N N . GLY A 1 125 ? -6.325 -8.193 1.982 1.00 98.50 125 GLY A N 1
ATOM 840 C CA . GLY A 1 125 ? -7.772 -8.368 2.090 1.00 98.50 125 GLY A CA 1
ATOM 841 C C . GLY A 1 125 ? -8.504 -7.737 0.902 1.00 98.50 125 GLY A C 1
ATOM 842 O O . GLY A 1 125 ? -8.017 -6.771 0.309 1.00 98.50 125 GLY A O 1
ATOM 843 N N . ASN A 1 126 ? -9.682 -8.251 0.546 1.00 98.81 126 ASN A N 1
ATOM 844 C CA . ASN A 1 126 ? -10.544 -7.583 -0.439 1.00 98.81 126 ASN A CA 1
ATOM 845 C C . ASN A 1 126 ? -10.900 -6.176 0.059 1.00 98.81 126 ASN A C 1
ATOM 847 O O . ASN A 1 126 ? -11.188 -6.017 1.244 1.00 98.81 126 ASN A O 1
ATOM 851 N N . SER A 1 127 ? -10.848 -5.181 -0.827 1.00 98.81 127 SER A N 1
ATOM 852 C CA . SER A 1 127 ? -11.087 -3.761 -0.523 1.00 98.81 127 SER A CA 1
ATOM 853 C C . SER A 1 127 ? -10.189 -3.192 0.588 1.00 98.81 127 SER A C 1
ATOM 855 O O . SER A 1 127 ? -10.515 -2.177 1.198 1.00 98.81 127 SER A O 1
ATOM 857 N N . SER A 1 128 ? -9.061 -3.846 0.887 1.00 98.88 128 SER A N 1
ATOM 858 C CA . SER A 1 128 ? -8.149 -3.404 1.946 1.00 98.88 128 SER A CA 1
ATOM 859 C C . SER A 1 128 ? -7.237 -2.264 1.485 1.00 98.88 128 SER A C 1
ATOM 861 O O . SER A 1 128 ? -6.853 -2.186 0.319 1.00 98.88 128 SER A O 1
ATOM 863 N N . THR A 1 129 ? -6.839 -1.388 2.405 1.00 98.94 129 THR A N 1
ATOM 864 C CA . THR A 1 129 ? -5.919 -0.274 2.135 1.00 98.94 129 THR A CA 1
ATOM 865 C C . THR A 1 129 ? -4.741 -0.311 3.101 1.00 98.94 129 THR A C 1
ATOM 867 O O . THR A 1 129 ? -4.924 -0.201 4.306 1.00 98.94 129 THR A O 1
ATOM 870 N N . ALA A 1 130 ? -3.515 -0.420 2.594 1.00 98.75 130 ALA A N 1
ATOM 871 C CA . ALA A 1 130 ? -2.278 -0.358 3.369 1.00 98.75 130 ALA A CA 1
ATOM 872 C C . ALA A 1 130 ? -1.410 0.815 2.894 1.00 98.75 130 ALA A C 1
ATOM 874 O O . ALA A 1 130 ? -0.888 0.793 1.782 1.00 98.75 130 ALA A O 1
ATOM 875 N N . THR A 1 131 ? -1.210 1.830 3.735 1.00 98.75 131 THR A N 1
ATOM 876 C CA . THR A 1 131 ? -0.400 3.016 3.416 1.00 98.75 131 THR A CA 1
ATOM 877 C C . THR A 1 131 ? 0.700 3.236 4.453 1.00 98.75 131 THR A C 1
ATOM 879 O O . THR A 1 131 ? 0.436 3.317 5.649 1.00 98.75 131 THR A O 1
ATOM 882 N N . GLY A 1 132 ? 1.943 3.397 3.996 1.00 98.06 132 GLY A N 1
ATOM 883 C CA . GLY A 1 132 ? 3.133 3.586 4.834 1.00 98.06 132 GLY A CA 1
ATOM 884 C C . GLY A 1 132 ? 4.080 2.389 4.777 1.00 98.06 132 GLY A C 1
ATOM 885 O O . GLY A 1 132 ? 3.649 1.262 4.581 1.00 98.06 132 GLY A O 1
ATOM 886 N N . ALA A 1 133 ? 5.389 2.615 4.924 1.00 96.62 133 ALA A N 1
ATOM 887 C CA . ALA A 1 133 ? 6.387 1.558 4.748 1.00 96.62 133 ALA A CA 1
ATOM 888 C C . ALA A 1 133 ? 6.066 0.318 5.600 1.00 96.62 133 ALA A C 1
ATOM 890 O O . ALA A 1 133 ? 5.938 0.407 6.822 1.00 96.62 133 ALA A O 1
ATOM 891 N N . ARG A 1 134 ? 5.951 -0.843 4.946 1.00 95.81 134 ARG A N 1
ATOM 892 C CA . ARG A 1 134 ? 5.653 -2.130 5.584 1.00 95.81 134 ARG A CA 1
ATOM 893 C C . ARG A 1 134 ? 4.352 -2.094 6.400 1.00 95.81 134 ARG A C 1
ATOM 895 O O . ARG A 1 134 ? 4.298 -2.692 7.467 1.00 95.81 134 ARG A O 1
ATOM 902 N N . ALA A 1 135 ? 3.333 -1.365 5.946 1.00 97.62 135 ALA A N 1
ATOM 903 C CA . ALA A 1 135 ? 1.968 -1.501 6.452 1.00 97.62 135 ALA A CA 1
ATOM 904 C C . ALA A 1 135 ? 1.320 -2.786 5.907 1.00 97.62 135 ALA A C 1
ATOM 906 O O . ALA A 1 135 ? 1.552 -3.153 4.751 1.00 97.62 135 ALA A O 1
ATOM 907 N N . TYR A 1 136 ? 0.500 -3.448 6.722 1.00 97.50 136 TYR A N 1
ATOM 908 C CA . TYR A 1 136 ? -0.183 -4.698 6.386 1.00 97.50 136 TYR A CA 1
ATOM 909 C C . TYR A 1 136 ? -1.685 -4.557 6.634 1.00 97.50 136 TYR A C 1
ATOM 911 O O . TYR A 1 136 ? -2.117 -4.430 7.776 1.00 97.50 136 TYR A O 1
ATOM 919 N N . ALA A 1 137 ? -2.489 -4.627 5.581 1.00 98.44 137 ALA A N 1
ATOM 920 C CA . ALA A 1 137 ? -3.943 -4.690 5.663 1.00 98.44 137 ALA A CA 1
ATOM 921 C C . ALA A 1 137 ? -4.387 -6.053 5.115 1.00 98.44 137 ALA A C 1
ATOM 923 O O . ALA A 1 137 ? -4.441 -6.257 3.905 1.00 98.44 137 ALA A O 1
ATOM 924 N N . THR A 1 138 ? -4.594 -7.029 6.001 1.00 97.69 138 THR A N 1
ATOM 925 C CA . THR A 1 138 ? -4.895 -8.425 5.622 1.00 97.69 138 THR A CA 1
ATOM 926 C C . THR A 1 138 ? -6.360 -8.802 5.837 1.00 97.69 138 THR A C 1
ATOM 928 O O . THR A 1 138 ? -6.827 -9.785 5.266 1.00 97.69 138 THR A O 1
ATOM 931 N N . GLY A 1 139 ? -7.095 -8.023 6.634 1.00 98.31 139 GLY A N 1
ATOM 932 C CA . GLY A 1 139 ? -8.539 -8.170 6.799 1.00 98.31 139 GLY A CA 1
ATOM 933 C C . GLY A 1 139 ? -9.319 -7.652 5.586 1.00 98.31 139 GLY A C 1
ATOM 934 O O . GLY A 1 139 ? -8.905 -6.714 4.910 1.00 98.31 139 GLY A O 1
ATOM 935 N N . VAL A 1 140 ? -10.477 -8.253 5.310 1.00 98.75 140 VAL A N 1
ATOM 936 C CA . VAL A 1 140 ? -11.427 -7.717 4.317 1.00 98.75 140 VAL A CA 1
ATOM 937 C C . VAL A 1 140 ? -11.920 -6.347 4.786 1.00 98.75 140 VAL A C 1
ATOM 939 O O . VAL A 1 140 ? -12.196 -6.190 5.972 1.00 98.75 140 VAL A O 1
ATOM 942 N N . ASP A 1 141 ? -12.006 -5.372 3.883 1.00 98.81 141 ASP A N 1
ATOM 943 C CA . ASP A 1 141 ? -12.370 -3.974 4.164 1.00 98.81 141 ASP A CA 1
ATOM 944 C C . ASP A 1 141 ? -11.462 -3.286 5.209 1.00 98.81 141 ASP A C 1
ATOM 946 O O . ASP A 1 141 ? -11.849 -2.294 5.825 1.00 98.81 141 ASP A O 1
ATOM 950 N N . SER A 1 142 ? -10.258 -3.813 5.471 1.00 98.88 142 SER A N 1
ATOM 951 C CA . SER A 1 142 ? -9.379 -3.262 6.507 1.00 98.88 142 SER A CA 1
ATOM 952 C C . SER A 1 142 ? -8.511 -2.108 6.002 1.00 98.88 142 SER A C 1
ATOM 954 O O . SER A 1 142 ? -8.136 -2.042 4.832 1.00 98.88 142 SER A O 1
ATOM 956 N N . THR A 1 143 ? -8.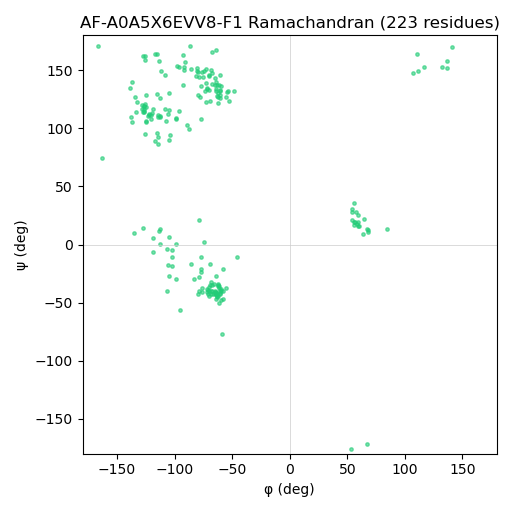154 -1.189 6.897 1.00 98.88 143 THR A N 1
ATOM 957 C CA . THR A 1 143 ? -7.293 -0.039 6.601 1.00 98.88 143 THR A CA 1
ATOM 958 C C . THR A 1 143 ? -6.122 0.023 7.577 1.00 98.88 143 THR A C 1
ATOM 960 O O . THR A 1 143 ? -6.310 0.193 8.776 1.00 98.88 143 THR A O 1
ATOM 963 N N . ALA A 1 144 ? -4.895 -0.069 7.076 1.00 98.62 144 ALA A N 1
ATOM 964 C CA . ALA A 1 144 ? -3.667 0.110 7.840 1.00 98.62 144 ALA A CA 1
ATOM 965 C C . ALA A 1 144 ? -2.933 1.363 7.346 1.00 98.62 144 ALA A C 1
ATOM 967 O O . ALA A 1 144 ? -2.397 1.378 6.238 1.00 98.62 144 ALA A O 1
ATOM 968 N N . THR A 1 145 ? -2.897 2.416 8.163 1.00 98.69 145 THR A N 1
ATOM 969 C CA . THR A 1 145 ? -2.265 3.695 7.810 1.00 98.69 145 THR A CA 1
ATOM 970 C C . THR A 1 145 ? -1.161 4.030 8.801 1.00 98.69 145 THR A C 1
ATOM 972 O O . THR A 1 145 ? -1.415 4.422 9.937 1.00 98.69 145 THR A O 1
ATOM 975 N N . GLY A 1 146 ? 0.087 3.927 8.355 1.00 98.06 146 GLY A N 1
ATOM 976 C CA . GLY A 1 146 ? 1.290 4.202 9.133 1.00 98.06 146 GLY A CA 1
ATOM 977 C C . GLY A 1 146 ? 2.359 3.138 8.914 1.00 98.06 146 GLY A C 1
ATOM 978 O O . GLY A 1 146 ? 2.053 1.979 8.638 1.00 98.06 146 GLY A O 1
ATOM 979 N N . SER A 1 147 ? 3.631 3.520 9.062 1.00 96.00 147 SER A N 1
ATOM 980 C CA . SER A 1 147 ? 4.744 2.565 8.988 1.00 96.00 147 SER A CA 1
ATOM 981 C C . SER A 1 147 ? 4.532 1.426 9.983 1.00 96.00 147 SER A C 1
ATOM 983 O O . SER A 1 147 ? 4.232 1.693 11.150 1.00 96.00 147 SER A O 1
ATOM 985 N N . LEU A 1 148 ? 4.676 0.179 9.532 1.00 94.88 148 LEU A N 1
ATOM 986 C CA . LEU A 1 148 ? 4.497 -1.015 10.365 1.00 94.88 148 LEU A CA 1
ATOM 987 C C . LEU A 1 148 ? 3.095 -1.173 10.992 1.00 94.88 148 LEU A C 1
ATOM 989 O O . LEU A 1 148 ? 2.935 -1.940 11.939 1.00 94.88 148 LEU A O 1
ATOM 993 N N . SER A 1 149 ? 2.081 -0.450 10.508 1.00 97.12 149 SER A N 1
ATOM 994 C CA . SER A 1 149 ? 0.697 -0.653 10.956 1.00 97.12 149 SER A CA 1
ATOM 995 C C . SER A 1 149 ? 0.141 -1.987 10.445 1.00 97.12 149 SER A C 1
ATOM 997 O O . SER A 1 149 ? 0.510 -2.440 9.360 1.00 97.12 149 SER A O 1
ATOM 999 N N . ILE A 1 150 ? -0.715 -2.640 11.234 1.00 97.06 150 ILE A N 1
ATOM 1000 C CA . ILE A 1 150 ? -1.288 -3.955 10.917 1.00 97.06 150 ILE A CA 1
ATOM 1001 C C . ILE A 1 150 ? -2.798 -3.938 11.187 1.00 97.06 150 ILE A C 1
ATOM 1003 O O . ILE A 1 150 ? -3.217 -3.842 12.336 1.00 97.06 150 ILE A O 1
ATOM 1007 N N . ALA A 1 151 ? -3.613 -4.067 10.143 1.00 98.00 151 ALA A N 1
ATOM 1008 C CA . ALA A 1 151 ? -5.069 -4.190 10.227 1.00 98.00 151 ALA A CA 1
ATOM 1009 C C . ALA A 1 151 ? -5.502 -5.577 9.725 1.00 98.00 151 ALA A C 1
ATOM 1011 O O . ALA A 1 151 ? -5.668 -5.797 8.518 1.00 98.00 151 ALA A O 1
ATOM 1012 N N . SER A 1 152 ? -5.627 -6.532 10.651 1.00 96.75 152 SER A N 1
ATOM 1013 C CA . SER A 1 152 ? -5.930 -7.938 10.344 1.00 96.75 152 SER A CA 1
ATOM 1014 C C . SER A 1 152 ? -7.382 -8.334 10.601 1.00 96.75 152 SER A C 1
ATOM 1016 O O . SER A 1 152 ? -7.824 -9.346 10.066 1.00 96.75 152 SER A O 1
ATOM 1018 N N . GLY A 1 153 ? -8.122 -7.560 11.400 1.00 98.06 153 GLY A N 1
ATOM 1019 C CA . GLY A 1 153 ? -9.562 -7.760 11.573 1.00 98.06 153 GLY A CA 1
ATOM 1020 C C . GLY A 1 153 ? -10.340 -7.324 10.332 1.00 98.06 153 GLY A C 1
ATOM 1021 O O . GLY A 1 153 ? -9.915 -6.415 9.609 1.00 98.06 153 GLY A O 1
ATOM 1022 N N . LYS A 1 154 ? -11.493 -7.937 10.075 1.00 98.75 154 LYS A N 1
ATOM 1023 C CA . LYS A 1 154 ? -12.414 -7.474 9.033 1.00 98.75 154 LYS A CA 1
ATOM 1024 C C . LYS A 1 154 ? -12.960 -6.090 9.392 1.00 98.75 154 LYS A C 1
ATOM 1026 O O . LYS A 1 154 ? -13.344 -5.861 10.535 1.00 98.75 154 LYS A O 1
ATOM 1031 N N . ASN A 1 155 ? -13.034 -5.180 8.422 1.00 98.75 155 ASN A N 1
ATOM 1032 C CA . ASN A 1 155 ? -13.527 -3.814 8.621 1.00 98.75 155 ASN A CA 1
ATOM 1033 C C . ASN A 1 155 ? -12.786 -3.085 9.766 1.00 98.75 155 ASN A C 1
ATOM 1035 O O . ASN A 1 155 ? -13.368 -2.299 10.509 1.00 98.75 155 ASN A O 1
ATOM 1039 N N . SER A 1 156 ? -11.508 -3.422 9.975 1.00 98.81 156 SER A N 1
ATOM 1040 C CA . SER A 1 156 ? -10.680 -2.848 11.039 1.00 98.81 156 SER A CA 1
ATOM 1041 C C . SER A 1 156 ? -9.803 -1.712 10.519 1.00 98.81 156 SER A C 1
ATOM 1043 O O . SER A 1 156 ? -9.426 -1.685 9.347 1.00 98.81 156 SER A O 1
ATOM 1045 N N . VAL A 1 157 ? -9.438 -0.781 11.398 1.00 98.88 157 VAL A N 1
ATOM 1046 C CA . VAL A 1 157 ? -8.585 0.367 11.094 1.00 98.88 157 VAL A CA 1
ATOM 1047 C C . VAL A 1 157 ? -7.420 0.421 12.077 1.00 98.88 157 VAL A C 1
ATOM 1049 O O . VAL A 1 157 ? -7.603 0.679 13.263 1.00 98.88 157 VAL A O 1
ATOM 1052 N N . ALA A 1 158 ? -6.197 0.231 11.589 1.00 98.38 158 ALA A N 1
ATOM 1053 C CA . ALA A 1 158 ? -4.976 0.486 12.344 1.00 98.38 158 ALA A CA 1
ATOM 1054 C C . ALA A 1 158 ? -4.417 1.860 11.959 1.00 98.38 158 ALA A C 1
ATOM 1056 O O . ALA A 1 158 ? -3.913 2.047 10.850 1.00 98.38 158 ALA A O 1
ATOM 1057 N N . LEU A 1 159 ? -4.508 2.829 12.872 1.00 98.56 159 LEU A N 1
ATOM 1058 C CA . LEU A 1 159 ? -4.192 4.229 12.600 1.00 98.56 159 LEU A CA 1
ATOM 1059 C C . LEU A 1 159 ? -2.948 4.692 13.373 1.00 98.56 159 LEU A C 1
ATOM 1061 O O . LEU A 1 159 ? -2.959 4.872 14.591 1.00 98.56 159 LEU A O 1
ATOM 1065 N N . GLY A 1 160 ? -1.871 4.935 12.630 1.00 98.12 160 GLY A N 1
ATOM 1066 C CA . GLY A 1 160 ? -0.578 5.397 13.125 1.00 98.12 160 GLY A CA 1
ATOM 1067 C C . GLY A 1 160 ? 0.522 4.339 13.020 1.00 98.12 160 GLY A C 1
ATOM 1068 O O . GLY A 1 160 ? 0.279 3.147 12.849 1.00 98.12 160 GLY A O 1
ATOM 1069 N N . ALA A 1 161 ? 1.779 4.778 13.133 1.00 96.25 161 ALA A N 1
ATOM 1070 C CA . ALA A 1 161 ? 2.921 3.871 13.056 1.00 96.25 161 ALA A CA 1
ATOM 1071 C C . ALA A 1 161 ? 2.880 2.810 14.170 1.00 96.25 161 ALA A C 1
ATOM 1073 O O . ALA A 1 161 ? 2.707 3.149 15.344 1.00 96.25 161 ALA A O 1
ATOM 1074 N N . ASN A 1 162 ? 3.078 1.543 13.814 1.00 94.81 162 ASN A N 1
ATOM 1075 C CA . ASN A 1 162 ? 2.963 0.399 14.723 1.00 94.81 162 ASN A CA 1
ATOM 1076 C C . ASN A 1 162 ? 1.580 0.230 15.390 1.00 94.81 162 ASN A C 1
ATOM 1078 O O . ASN A 1 162 ? 1.487 -0.408 16.439 1.00 94.81 162 ASN A O 1
ATOM 1082 N N . ALA A 1 163 ? 0.511 0.819 14.845 1.00 96.75 163 ALA A N 1
ATOM 1083 C CA . ALA A 1 163 ? -0.847 0.507 15.285 1.00 96.75 163 ALA A CA 1
ATOM 1084 C C . ALA A 1 163 ? -1.242 -0.904 14.845 1.00 96.75 163 ALA A C 1
ATOM 1086 O O . ALA A 1 163 ? -0.840 -1.348 13.769 1.00 96.75 163 ALA A O 1
ATOM 1087 N N . VAL A 1 164 ? -2.019 -1.611 15.668 1.00 96.31 164 VAL A N 1
ATOM 1088 C CA . VAL A 1 164 ? -2.434 -2.984 15.369 1.00 96.31 164 VAL A CA 1
ATOM 1089 C C . VAL A 1 164 ? -3.903 -3.178 15.720 1.00 96.31 164 VAL A C 1
ATOM 1091 O O . VAL A 1 164 ? -4.242 -3.220 16.898 1.00 96.31 164 VAL A O 1
ATOM 1094 N N . ALA A 1 165 ? -4.752 -3.332 14.706 1.00 97.12 165 ALA A N 1
ATOM 1095 C CA . ALA A 1 165 ? -6.168 -3.656 14.850 1.00 97.12 165 ALA A CA 1
ATOM 1096 C C . ALA A 1 165 ? -6.387 -5.124 14.461 1.00 97.12 165 ALA A C 1
ATOM 1098 O O . ALA A 1 165 ? -6.180 -5.509 13.306 1.00 97.12 165 ALA A O 1
ATOM 1099 N N . ARG A 1 166 ? -6.738 -5.965 15.440 1.00 94.44 166 ARG A N 1
ATOM 1100 C CA . ARG A 1 166 ? -6.865 -7.422 15.239 1.00 94.44 166 ARG A CA 1
ATOM 1101 C C . ARG A 1 166 ? -8.304 -7.885 15.168 1.00 94.44 166 ARG A C 1
ATOM 1103 O O . ARG A 1 166 ? -8.563 -8.925 14.571 1.00 94.44 166 ARG A O 1
ATOM 1110 N N . ASN A 1 167 ? -9.197 -7.146 15.810 1.00 96.88 167 ASN A N 1
ATOM 1111 C CA . ASN A 1 167 ? -10.586 -7.528 15.926 1.00 96.88 167 ASN A CA 1
ATOM 1112 C C . ASN A 1 167 ? -11.393 -6.926 14.782 1.00 96.88 167 ASN A C 1
ATOM 1114 O O . ASN A 1 167 ? -11.053 -5.873 14.234 1.00 96.88 167 ASN A O 1
ATOM 1118 N N . ASP A 1 168 ? -12.478 -7.604 14.439 1.00 98.62 168 ASP A N 1
ATOM 1119 C CA . ASP A 1 168 ? -13.415 -7.096 13.453 1.00 98.62 168 ASP A CA 1
ATOM 1120 C C . ASP A 1 168 ? -14.069 -5.804 13.963 1.00 98.62 168 ASP A C 1
ATOM 1122 O O . ASP A 1 168 ? -14.430 -5.708 15.138 1.00 98.62 168 ASP A O 1
ATOM 1126 N N . ASN A 1 169 ? -14.252 -4.826 13.075 1.00 98.50 169 ASN A N 1
ATOM 1127 C CA . ASN A 1 169 ? -14.838 -3.513 13.383 1.00 98.50 169 ASN A CA 1
ATOM 1128 C C . ASN A 1 169 ? -14.072 -2.704 14.455 1.00 98.50 169 ASN A C 1
ATOM 1130 O O . ASN A 1 169 ? -14.652 -1.865 15.142 1.00 98.50 169 ASN A O 1
ATOM 1134 N N . GLU A 1 170 ? -12.770 -2.950 14.623 1.00 98.38 170 GLU A N 1
ATOM 1135 C CA . GLU A 1 170 ? -11.916 -2.227 15.572 1.00 98.38 170 GLU A CA 1
ATOM 1136 C C . GLU A 1 170 ? -11.222 -1.031 14.915 1.00 98.38 170 GLU A C 1
ATOM 1138 O O . GLU A 1 170 ? -10.621 -1.175 13.853 1.00 98.38 170 GLU A O 1
ATOM 1143 N N . VAL A 1 171 ? -11.177 0.113 15.603 1.00 98.62 171 VAL A N 1
ATOM 1144 C CA . VAL A 1 171 ? -10.202 1.179 15.326 1.00 98.62 171 VAL A CA 1
ATOM 1145 C C . VAL A 1 171 ? -9.129 1.164 16.415 1.00 98.62 171 VAL A C 1
ATOM 1147 O O . VAL A 1 171 ? -9.420 1.432 17.579 1.00 98.62 171 VAL A O 1
ATOM 1150 N N . ASN A 1 172 ? -7.877 0.881 16.053 1.00 97.56 172 ASN A N 1
ATOM 1151 C CA . ASN A 1 172 ? -6.751 0.849 16.985 1.00 97.56 172 ASN A CA 1
ATOM 1152 C C . ASN A 1 172 ? -5.753 1.981 16.702 1.00 97.56 172 ASN A C 1
ATOM 1154 O O . ASN A 1 172 ? -5.220 2.090 15.598 1.00 97.56 172 ASN A O 1
ATOM 1158 N N . ILE A 1 173 ? -5.451 2.783 17.730 1.00 98.06 173 ILE A N 1
ATOM 1159 C CA . ILE A 1 173 ? -4.433 3.854 17.705 1.00 98.06 173 ILE A CA 1
ATOM 1160 C C . ILE A 1 173 ? -3.245 3.565 18.636 1.00 98.06 173 ILE A C 1
ATOM 1162 O O . ILE A 1 173 ? -2.447 4.458 18.935 1.00 98.06 173 ILE A O 1
ATOM 1166 N N . GLY A 1 174 ? -3.129 2.338 19.147 1.00 96.25 174 GLY A N 1
ATOM 1167 C CA . GLY A 1 174 ? -2.066 1.927 20.061 1.00 96.25 174 GLY A CA 1
ATOM 1168 C C . GLY A 1 174 ? -0.688 1.891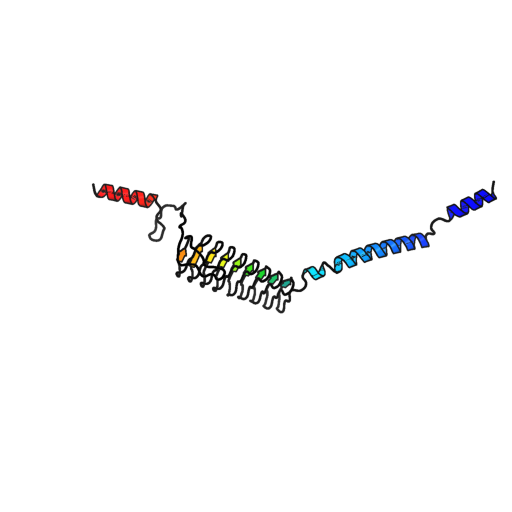 19.399 1.00 96.25 174 GLY A C 1
ATOM 1169 O O . GLY A 1 174 ? -0.555 1.937 18.178 1.00 96.25 174 GLY A O 1
ATOM 1170 N N . ILE A 1 175 ? 0.363 1.814 20.209 1.00 95.56 175 ILE A N 1
ATOM 1171 C CA . ILE A 1 175 ? 1.729 1.562 19.744 1.00 95.56 175 ILE A CA 1
ATOM 1172 C C . ILE A 1 175 ? 2.083 0.147 20.175 1.00 95.56 175 ILE A C 1
ATOM 1174 O O . ILE A 1 175 ? 2.121 -0.148 21.369 1.00 95.56 175 ILE A O 1
ATOM 1178 N N . TRP A 1 176 ? 2.323 -0.725 19.206 1.00 94.12 176 TRP A N 1
ATOM 1179 C CA . TRP A 1 176 ? 2.624 -2.128 19.441 1.00 94.12 176 TRP A CA 1
ATOM 1180 C C . TRP A 1 176 ? 4.048 -2.451 19.022 1.00 94.12 176 TRP A C 1
ATOM 1182 O O . TRP A 1 176 ? 4.652 -1.782 18.187 1.00 94.12 176 TRP A O 1
ATOM 1192 N N . THR A 1 177 ? 4.588 -3.522 19.580 1.00 87.19 177 THR A N 1
ATOM 1193 C CA . THR A 1 177 ? 5.746 -4.167 18.962 1.00 87.19 177 THR A CA 1
ATOM 1194 C C . THR A 1 177 ? 5.264 -4.989 17.776 1.00 87.19 177 THR A C 1
ATOM 1196 O O . THR A 1 177 ? 4.263 -5.698 17.862 1.00 87.19 177 THR A O 1
ATOM 1199 N N . VAL A 1 178 ? 5.966 -4.916 16.652 1.00 75.00 178 VAL A N 1
ATOM 1200 C CA . VAL A 1 178 ? 5.692 -5.764 15.489 1.00 75.00 178 VAL A CA 1
ATOM 1201 C C . VAL A 1 178 ? 6.887 -6.674 15.243 1.00 75.00 178 VAL A C 1
ATOM 1203 O O . VAL A 1 178 ? 8.034 -6.225 15.242 1.00 75.00 178 VAL A O 1
ATOM 1206 N N . ALA A 1 179 ? 6.641 -7.975 15.100 1.00 62.09 179 ALA A N 1
ATOM 1207 C CA . ALA A 1 179 ? 7.705 -8.945 14.908 1.00 62.09 179 ALA A CA 1
ATOM 1208 C C . ALA A 1 179 ? 7.989 -9.105 13.406 1.00 62.09 179 ALA A C 1
ATOM 1210 O O . ALA A 1 179 ? 7.265 -9.783 12.682 1.00 62.09 179 ALA A O 1
ATOM 1211 N N . GLY A 1 180 ? 9.081 -8.495 12.941 1.00 61.09 180 GLY A N 1
ATOM 1212 C CA . GLY A 1 180 ? 9.715 -8.837 11.665 1.00 61.09 180 GLY A CA 1
ATOM 1213 C C . GLY A 1 180 ? 8.921 -8.534 10.383 1.00 61.09 180 GLY A C 1
ATOM 1214 O O . GLY A 1 180 ? 7.910 -7.838 10.359 1.00 61.09 180 GLY A O 1
ATOM 1215 N N . SER A 1 181 ? 9.458 -9.018 9.262 1.00 54.44 181 SER A N 1
ATOM 1216 C CA . SER A 1 181 ? 9.059 -8.696 7.879 1.00 54.44 181 SER A CA 1
ATOM 1217 C C . SER A 1 181 ? 7.807 -9.416 7.359 1.00 54.44 181 SER A C 1
ATOM 1219 O O . SER A 1 181 ? 7.660 -9.541 6.150 1.00 54.44 181 SER A O 1
ATOM 1221 N N . GLY A 1 182 ? 6.933 -9.912 8.239 1.00 61.84 182 GLY A N 1
ATOM 1222 C CA . GLY A 1 182 ? 5.829 -10.808 7.863 1.00 61.84 182 GLY A CA 1
ATOM 1223 C C . GLY A 1 182 ? 4.444 -10.384 8.345 1.00 61.84 182 GLY A C 1
ATOM 1224 O O . GLY A 1 182 ? 3.541 -11.211 8.359 1.00 61.84 182 GLY A O 1
ATOM 1225 N N . GLY A 1 183 ? 4.266 -9.143 8.807 1.00 60.62 183 GLY A N 1
ATOM 1226 C CA . GLY A 1 183 ? 2.951 -8.655 9.248 1.00 60.62 183 GLY A CA 1
ATOM 1227 C C . GLY A 1 183 ? 2.412 -9.332 10.509 1.00 60.62 183 GLY A C 1
ATOM 1228 O O . GLY A 1 183 ? 1.240 -9.178 10.839 1.00 60.62 183 GLY A O 1
ATOM 1229 N N . THR A 1 184 ? 3.248 -10.079 11.236 1.00 65.81 184 THR A N 1
ATOM 1230 C CA . THR A 1 184 ? 2.861 -10.667 12.519 1.00 65.81 184 THR A CA 1
ATOM 1231 C C . THR A 1 184 ? 3.148 -9.657 13.622 1.00 65.81 184 THR A C 1
ATOM 1233 O O . THR A 1 184 ? 4.282 -9.468 14.064 1.00 65.81 184 THR A O 1
ATOM 1236 N N . ALA A 1 185 ? 2.107 -8.955 14.052 1.00 64.94 185 ALA A N 1
ATOM 1237 C CA . ALA A 1 185 ? 2.194 -8.066 15.196 1.00 64.94 185 ALA A CA 1
ATOM 1238 C C . ALA A 1 185 ? 2.503 -8.869 16.469 1.00 64.94 185 ALA A C 1
ATOM 1240 O O . ALA A 1 185 ? 1.838 -9.871 16.741 1.00 64.94 185 ALA A O 1
ATOM 1241 N N . SER A 1 186 ? 3.451 -8.407 17.289 1.00 70.62 186 SER A N 1
ATOM 1242 C CA . SER A 1 186 ? 3.615 -8.950 18.640 1.00 70.62 186 SER A CA 1
ATOM 1243 C C . SER A 1 186 ? 2.398 -8.568 19.491 1.00 70.62 186 SER A C 1
ATOM 1245 O O . SER A 1 186 ? 1.780 -7.518 19.298 1.00 70.62 186 SER A O 1
ATOM 1247 N N . ASN A 1 187 ? 2.023 -9.434 20.432 1.00 72.62 187 ASN A N 1
ATOM 1248 C CA . ASN A 1 187 ? 0.875 -9.215 21.318 1.00 72.62 187 ASN A CA 1
ATOM 1249 C C . ASN A 1 187 ? 1.140 -8.167 22.411 1.00 72.62 187 ASN A C 1
ATOM 1251 O O . ASN A 1 187 ? 0.269 -7.917 23.238 1.00 72.62 187 ASN A O 1
ATOM 1255 N N . THR A 1 188 ? 2.317 -7.539 22.429 1.00 88.62 188 THR A N 1
ATOM 1256 C CA . THR A 1 188 ? 2.663 -6.531 23.431 1.00 88.62 188 THR A CA 1
ATOM 1257 C C . THR A 1 188 ? 2.467 -5.123 22.882 1.00 88.62 188 THR A C 1
ATOM 1259 O O . THR A 1 188 ? 3.263 -4.634 22.070 1.00 88.62 188 THR A O 1
ATOM 1262 N N . GLN A 1 189 ? 1.425 -4.457 23.376 1.00 92.56 189 GLN A N 1
ATOM 1263 C CA . GLN A 1 189 ? 1.283 -3.012 23.269 1.00 92.56 189 GLN A CA 1
ATOM 1264 C C . GLN A 1 189 ? 2.332 -2.342 24.169 1.00 92.56 189 GLN A C 1
ATOM 1266 O O . GLN A 1 189 ? 2.401 -2.623 25.363 1.00 92.56 189 GLN A O 1
ATOM 1271 N N . THR A 1 190 ? 3.170 -1.480 23.601 1.00 94.19 190 THR A N 1
ATOM 1272 C CA . THR A 1 190 ? 4.241 -0.764 24.316 1.00 94.19 190 THR A CA 1
ATOM 1273 C C . THR A 1 190 ? 3.889 0.682 24.627 1.00 94.19 190 THR A C 1
ATOM 1275 O O . THR A 1 190 ? 4.591 1.329 25.400 1.00 94.19 190 THR A O 1
ATOM 1278 N N . GLY A 1 191 ? 2.802 1.198 24.052 1.00 95.25 191 GLY A N 1
ATOM 1279 C CA . GLY A 1 191 ? 2.331 2.541 24.344 1.00 95.25 191 GLY A CA 1
ATOM 1280 C C . GLY A 1 191 ? 0.922 2.824 23.843 1.00 95.25 191 GLY A C 1
ATOM 1281 O O . GLY A 1 191 ? 0.314 2.064 23.082 1.00 95.25 191 GLY A O 1
ATOM 1282 N N . THR A 1 192 ? 0.408 3.966 24.272 1.00 96.69 192 THR A N 1
ATOM 1283 C CA . THR A 1 192 ? -0.859 4.542 23.823 1.00 96.69 192 THR A CA 1
ATOM 1284 C C . THR A 1 192 ? -0.598 5.881 23.144 1.00 96.69 192 THR A C 1
ATOM 1286 O O . THR A 1 192 ? 0.476 6.472 23.272 1.00 96.69 192 THR A O 1
ATOM 1289 N N . ARG A 1 193 ? -1.591 6.360 22.398 1.00 97.44 193 ARG A N 1
ATOM 1290 C CA . ARG A 1 193 ? -1.637 7.735 21.905 1.00 97.44 193 ARG A CA 1
ATOM 1291 C C . ARG A 1 193 ? -2.711 8.488 22.671 1.00 97.44 193 ARG A C 1
ATOM 1293 O O . ARG A 1 193 ? -3.739 7.908 23.015 1.00 97.44 193 ARG A O 1
ATOM 1300 N N . THR A 1 194 ? -2.483 9.771 22.920 1.00 97.56 194 THR A N 1
ATOM 1301 C CA . THR A 1 194 ? -3.563 10.665 23.329 1.00 97.56 194 THR A CA 1
ATOM 1302 C C . THR A 1 194 ? -4.453 10.944 22.124 1.00 97.56 194 THR A C 1
ATOM 1304 O O . THR A 1 194 ? -3.962 11.145 21.013 1.00 97.56 194 THR A O 1
ATOM 1307 N N . LEU A 1 195 ? -5.765 10.958 22.349 1.00 96.81 195 LEU A N 1
ATOM 1308 C CA . LEU A 1 195 ? -6.737 11.427 21.372 1.00 96.81 195 LEU A CA 1
ATOM 1309 C C . LEU A 1 195 ? -7.270 12.776 21.866 1.00 96.81 195 LEU A C 1
ATOM 1311 O O . LEU A 1 195 ? -7.976 12.837 22.870 1.00 96.81 195 LEU A O 1
ATOM 1315 N N . SER A 1 196 ? -6.847 13.864 21.224 1.00 96.69 196 SER A N 1
ATOM 1316 C CA . SER A 1 196 ? -7.184 15.241 21.603 1.00 96.69 196 SER A CA 1
ATOM 1317 C C . SER A 1 196 ? -8.013 15.937 20.520 1.00 96.69 196 SER A C 1
ATOM 1319 O O . SER A 1 196 ? -8.079 15.473 19.385 1.00 96.69 196 SER A O 1
ATOM 1321 N N . GLY A 1 197 ? -8.658 17.053 20.881 1.00 97.00 197 GLY A N 1
ATOM 1322 C CA . GLY A 1 197 ? -9.538 17.799 19.973 1.00 97.00 197 GLY A CA 1
ATOM 1323 C C . GLY A 1 197 ? -10.978 17.279 19.908 1.00 97.00 197 GLY A C 1
ATOM 1324 O O . GLY A 1 197 ? -11.714 17.672 19.011 1.00 97.00 197 GLY A O 1
ATOM 1325 N N . LEU A 1 198 ? -11.385 16.413 20.844 1.00 97.94 198 LEU A N 1
ATOM 1326 C CA . LEU A 1 198 ? -12.771 15.959 20.959 1.00 97.94 198 LEU A CA 1
ATOM 1327 C C . LEU A 1 198 ? -13.658 17.078 21.515 1.00 97.94 198 LEU A C 1
ATOM 1329 O O . LEU A 1 198 ? -13.433 17.550 22.632 1.00 97.94 198 LEU A O 1
ATOM 1333 N N . SER A 1 199 ? -14.690 17.444 20.759 1.00 98.00 199 SER A N 1
ATOM 1334 C CA . SER A 1 199 ? -15.855 18.160 21.288 1.00 98.00 199 SER A CA 1
ATOM 1335 C C . SER A 1 199 ? -16.616 17.294 22.297 1.00 98.00 199 SER A C 1
ATOM 1337 O O . SER A 1 199 ? -16.349 16.099 22.423 1.00 98.00 199 SER A O 1
ATOM 1339 N N . ASP A 1 200 ? -17.531 17.904 23.048 1.00 98.38 200 ASP A N 1
ATOM 1340 C CA . ASP A 1 200 ? -18.411 17.166 23.954 1.00 98.38 200 ASP A CA 1
ATOM 1341 C C . ASP A 1 200 ? -19.294 16.198 23.155 1.00 98.38 200 ASP A C 1
ATOM 1343 O O . ASP A 1 200 ? -19.921 16.602 22.174 1.00 98.38 200 ASP A O 1
ATOM 1347 N N . GLY A 1 201 ? -19.346 14.937 23.587 1.00 98.12 201 GLY A N 1
ATOM 1348 C CA . GLY A 1 201 ? -20.278 13.951 23.052 1.00 98.12 201 GLY A CA 1
ATOM 1349 C C . GLY A 1 201 ? -21.711 14.245 23.501 1.00 98.12 201 GLY A C 1
ATOM 1350 O O . GLY A 1 201 ? -21.964 14.518 24.674 1.00 98.12 201 GLY A O 1
ATOM 1351 N N . VAL A 1 202 ? -22.653 14.192 22.575 1.00 97.62 202 VAL A N 1
ATOM 1352 C CA . VAL A 1 202 ? -24.085 14.428 22.771 1.00 97.62 202 VAL A CA 1
ATOM 1353 C C . VAL A 1 202 ? -24.864 13.114 22.708 1.00 97.62 202 VAL A C 1
ATOM 1355 O O . VAL A 1 202 ? -25.785 12.912 23.500 1.00 97.62 202 VAL A O 1
ATOM 1358 N N . ASN A 1 203 ? -24.496 12.213 21.794 1.00 97.81 203 ASN A N 1
ATOM 1359 C CA . ASN A 1 203 ? -25.167 10.924 21.611 1.00 97.81 203 ASN A CA 1
ATOM 1360 C C . ASN A 1 203 ? -24.507 9.801 22.428 1.00 97.81 203 ASN A C 1
ATOM 1362 O O . ASN A 1 203 ? -23.372 9.913 22.886 1.00 97.81 203 ASN A O 1
ATOM 1366 N N . SER A 1 204 ? -25.222 8.685 22.609 1.00 97.88 204 SER A N 1
ATOM 1367 C CA . SER A 1 204 ? -24.756 7.548 23.421 1.00 97.88 204 SER A CA 1
ATOM 1368 C C . SER A 1 204 ? -23.581 6.767 22.818 1.00 97.88 204 SER A C 1
ATOM 1370 O O . SER A 1 204 ? -22.959 5.971 23.515 1.00 97.88 204 SER A O 1
ATOM 1372 N N . ASP A 1 205 ? -23.318 6.944 21.527 1.00 96.56 205 ASP A N 1
ATOM 1373 C CA . ASP A 1 205 ? -22.268 6.291 20.741 1.00 96.56 205 ASP A CA 1
ATOM 1374 C C . ASP A 1 205 ? -21.077 7.215 20.439 1.00 96.56 205 ASP A C 1
ATOM 1376 O O . ASP A 1 205 ? -20.148 6.833 19.727 1.00 96.56 205 ASP A O 1
ATOM 1380 N N . GLU A 1 206 ? -21.069 8.418 21.010 1.00 98.31 206 GLU A N 1
ATOM 1381 C CA . GLU A 1 206 ? -19.969 9.363 20.877 1.00 98.31 206 GLU A CA 1
ATOM 1382 C C . GLU A 1 206 ? -18.950 9.205 22.011 1.00 98.31 206 GLU A C 1
ATOM 1384 O O . GLU A 1 206 ? -19.257 8.822 23.142 1.00 98.31 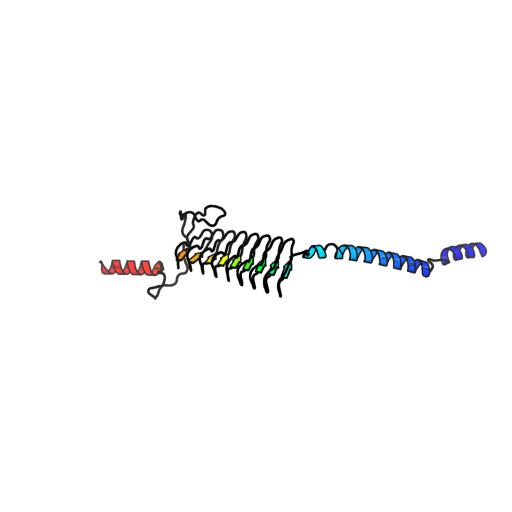206 GLU A O 1
ATOM 1389 N N . ALA A 1 207 ? -17.690 9.510 21.706 1.00 97.75 207 ALA A N 1
ATOM 1390 C CA . ALA A 1 207 ? -16.628 9.463 22.696 1.00 97.75 207 ALA A CA 1
ATOM 1391 C C . ALA A 1 207 ? -16.777 10.602 23.719 1.00 97.75 207 ALA A C 1
ATOM 1393 O O . ALA A 1 207 ? -16.919 11.768 23.358 1.00 97.75 207 ALA A O 1
ATOM 1394 N N . VAL A 1 208 ? -16.665 10.264 25.004 1.00 97.88 208 VAL A N 1
ATOM 1395 C CA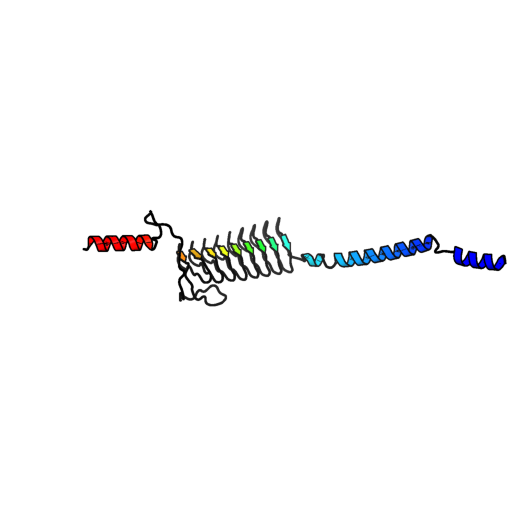 . VAL A 1 208 ? -16.676 11.231 26.109 1.00 97.88 208 VAL A CA 1
ATOM 1396 C C . VAL A 1 208 ? -15.301 11.884 26.234 1.00 97.88 208 VAL A C 1
ATOM 1398 O O . VAL A 1 208 ? -14.284 11.193 26.344 1.00 97.88 208 VAL A O 1
ATOM 1401 N N . ASN A 1 209 ? -15.248 13.216 26.262 1.00 97.94 209 ASN A N 1
ATOM 1402 C CA . ASN A 1 209 ? -13.998 13.930 26.519 1.00 97.94 209 ASN A CA 1
ATOM 1403 C C . ASN A 1 209 ? -13.735 14.122 28.031 1.00 97.94 209 ASN A C 1
ATOM 1405 O O . ASN A 1 209 ? -14.590 13.877 28.886 1.00 97.94 209 ASN A O 1
ATOM 1409 N N . LYS A 1 210 ? -12.532 14.594 28.390 1.00 97.88 210 LYS A N 1
ATOM 1410 C CA . LYS A 1 210 ? -12.155 14.788 29.803 1.00 97.88 210 LYS A CA 1
ATOM 1411 C C . LYS A 1 210 ? -13.035 15.825 30.526 1.00 97.88 210 LYS A C 1
ATOM 1413 O O . LYS A 1 210 ? -13.313 15.642 31.706 1.00 97.88 210 LYS A O 1
ATOM 1418 N N . GLY A 1 211 ? -13.475 16.884 29.846 1.00 98.12 211 GLY A N 1
ATOM 1419 C CA . GLY A 1 211 ? -14.308 17.938 30.440 1.00 98.12 211 GLY A CA 1
ATOM 1420 C C . GLY A 1 211 ? -15.688 17.435 30.869 1.00 98.12 211 GLY A C 1
ATOM 1421 O O . GLY A 1 211 ? -16.152 17.755 31.965 1.00 98.12 211 GLY A O 1
ATOM 1422 N N . GLN A 1 212 ? -16.307 16.573 30.061 1.00 98.00 212 GLN A N 1
ATOM 1423 C CA . GLN A 1 212 ? -17.564 15.909 30.411 1.00 98.00 212 GLN A CA 1
ATOM 1424 C C . GLN A 1 212 ? -17.399 14.967 31.607 1.00 98.00 212 GLN A C 1
ATOM 1426 O O . GLN A 1 212 ? -18.220 14.985 32.525 1.00 98.00 212 GLN A O 1
ATOM 1431 N N . LEU A 1 213 ? -16.309 14.190 31.639 1.00 97.88 213 LEU A N 1
ATOM 1432 C CA . LEU A 1 213 ? -15.998 13.314 32.771 1.00 97.88 213 LEU A CA 1
ATOM 1433 C C . LEU A 1 213 ? -15.772 14.109 34.067 1.00 97.88 213 LEU A C 1
ATOM 1435 O O . LEU A 1 213 ? -16.292 13.737 35.119 1.00 97.88 213 LEU A O 1
ATOM 1439 N N . ASP A 1 214 ? -15.014 15.207 33.999 1.00 98.38 214 ASP A N 1
ATOM 1440 C CA . ASP A 1 214 ? -14.760 16.077 35.150 1.00 98.38 214 ASP A CA 1
ATOM 1441 C C . ASP A 1 214 ? -16.064 16.715 35.666 1.00 98.38 214 ASP A C 1
ATOM 1443 O O . ASP A 1 214 ? -16.294 16.744 36.877 1.00 98.38 214 ASP A O 1
ATOM 1447 N N . THR A 1 215 ? -16.945 17.160 34.761 1.00 98.25 215 THR A N 1
ATOM 1448 C CA . THR A 1 215 ? -18.275 17.703 35.094 1.00 98.25 215 THR A CA 1
ATOM 1449 C C . THR A 1 215 ? -19.147 16.660 35.792 1.00 98.25 215 THR A C 1
ATOM 1451 O O . THR A 1 215 ? -19.652 16.918 36.882 1.00 98.25 215 THR A O 1
ATOM 1454 N N . ALA A 1 216 ? -19.266 15.454 35.224 1.00 97.75 216 ALA A N 1
ATOM 1455 C CA . ALA A 1 216 ? -20.052 14.370 35.813 1.00 97.75 216 ALA A CA 1
ATOM 1456 C C . ALA A 1 216 ? -19.539 13.978 37.209 1.00 97.75 216 ALA A C 1
ATOM 1458 O O . ALA A 1 216 ? -20.323 13.758 38.134 1.00 97.75 216 ALA A O 1
ATOM 1459 N N . LYS A 1 217 ? -18.212 13.952 37.390 1.00 97.94 217 LYS A N 1
ATOM 1460 C CA . LYS A 1 217 ? -17.583 13.702 38.692 1.00 97.94 217 LYS A CA 1
ATOM 1461 C C . LYS A 1 217 ? -17.914 14.798 39.709 1.00 97.94 217 LYS A C 1
ATOM 1463 O O . LYS A 1 217 ? -18.183 14.478 40.865 1.00 97.94 217 LYS A O 1
ATOM 1468 N N . ALA A 1 218 ? -17.886 16.069 39.308 1.00 97.75 218 ALA A N 1
ATOM 1469 C CA . ALA A 1 218 ? -18.236 17.182 40.188 1.00 97.75 218 ALA A CA 1
ATOM 1470 C C . ALA A 1 218 ? -19.713 17.128 40.620 1.00 97.75 218 ALA A C 1
ATOM 1472 O O . ALA A 1 218 ? -19.994 17.285 41.808 1.00 97.75 218 ALA A O 1
ATOM 1473 N N . SER A 1 219 ? -20.632 16.827 39.694 1.00 97.62 219 SER A N 1
ATOM 1474 C CA . SER A 1 219 ? -22.058 16.633 39.997 1.00 97.62 219 SER A CA 1
ATOM 1475 C C . SER A 1 219 ? -22.284 15.500 41.000 1.00 97.62 219 SER A C 1
ATOM 1477 O O . SER A 1 219 ? -22.935 15.717 42.017 1.00 97.62 219 SER A O 1
ATOM 1479 N N . ALA A 1 220 ? -21.661 14.335 40.791 1.00 97.50 220 ALA A N 1
ATOM 1480 C CA . ALA A 1 220 ? -21.795 13.192 41.699 1.00 97.50 220 ALA A CA 1
ATOM 1481 C C . ALA A 1 220 ? -21.283 13.489 43.122 1.00 97.50 220 ALA A C 1
ATOM 1483 O O . ALA A 1 220 ? -21.871 13.042 44.103 1.00 97.50 220 ALA A O 1
ATOM 1484 N N . ILE A 1 221 ? -20.198 14.262 43.252 1.00 97.06 221 ILE A N 1
ATOM 1485 C CA . ILE A 1 221 ? -19.692 14.705 44.562 1.00 97.06 221 ILE A CA 1
ATOM 1486 C C . ILE A 1 221 ? -20.675 15.680 45.221 1.00 97.06 221 ILE A C 1
ATOM 1488 O O . ILE A 1 221 ? -20.872 15.612 46.431 1.00 97.06 221 ILE A O 1
ATOM 1492 N N . SER A 1 222 ? -21.285 16.586 44.452 1.00 96.56 222 SER A N 1
ATOM 1493 C CA . SER A 1 222 ? -22.266 17.537 44.984 1.00 96.56 222 SER A CA 1
ATOM 1494 C C . SER A 1 222 ? -23.563 16.868 45.438 1.00 96.56 222 SER A C 1
ATOM 1496 O O . SER A 1 222 ? -24.184 17.378 46.357 1.00 96.56 222 SER A O 1
ATOM 1498 N N . GLU A 1 223 ? -23.987 15.776 44.800 1.00 96.50 223 GLU A N 1
ATOM 1499 C CA . GLU A 1 223 ? -25.194 15.026 45.184 1.00 96.50 223 GLU A CA 1
ATOM 1500 C C . GLU A 1 223 ? -24.979 14.138 46.419 1.00 96.50 223 GLU A C 1
ATOM 1502 O O . GLU A 1 223 ? -25.935 13.788 47.108 1.00 96.50 223 GLU A O 1
ATOM 1507 N N . ALA A 1 224 ? -23.729 13.755 46.694 1.00 94.62 224 ALA A N 1
ATOM 1508 C CA . ALA A 1 224 ? -23.370 12.905 47.827 1.00 94.62 224 ALA A CA 1
ATOM 1509 C C . ALA A 1 224 ? -23.137 13.671 49.143 1.00 94.62 224 ALA A C 1
ATOM 1511 O O . ALA A 1 224 ? -23.098 13.037 50.200 1.00 94.62 224 ALA A O 1
ATOM 1512 N N . ASN A 1 225 ? -22.944 14.993 49.076 1.00 86.62 225 ASN A N 1
ATOM 1513 C CA . ASN A 1 225 ? -22.743 15.880 50.230 1.00 86.62 225 ASN A CA 1
ATOM 1514 C C . ASN A 1 225 ? -24.039 16.601 50.608 1.00 86.62 225 ASN A C 1
ATOM 1516 O O . ASN A 1 225 ? -24.246 16.804 51.825 1.00 86.62 225 ASN A O 1
#

InterPro domains:
  IPR008640 Trimeric autotransporter adhesin YadA-like, head domain [PF05658] (67-93)
  IPR008640 Trimeric autotransporter adhesin YadA-like, head domain [PF05658] (95-120)
  IPR008640 Trimeric autotransporter adhesin YadA-like, head domain [PF05658] (137-163)
  IPR011049 Serralysin-like metalloprotease, C-terminal [G3DSA:2.150.10.10] (21-217)
  IPR011049 Serralysin-like metalloprotease, C-terminal [SSF101967] (53-215)

Sequence (225 aa):
NKKQLDTAIASISGGVSADEAQKMADTAQHNAVTEAKTYTDTEISNVLNSGSSTADGGFAIGRDATATEQLSTATGGAAHATGAGSTATGSNAIASGMNSTATGIAAHATKDNSTATGLGTRAEGNSSTATGARAYATGVDSTATGSLSIASGKNSVALGANAVARNDNEVNIGIWTVAGSGGTASNTQTGTRTLSGLSDGVNSDEAVNKGQLDTAKASAISEAN

Secondary structure (DSSP, 8-state):
--HHHHHHHHHHTT-S-HHHHHHHHHHHHHHHHHHHHHHHHHHHHTTSTT-EE-STT-EEESTT-EE-STT-EEESTT-EE-STT-EEESTT-EE-STT-EEESTT-EE-STT-EEESTT-EE-STT-EEESTT-EE-STT-EEESTT-EE-STT-EEESTT-EE-STT-EE--EEEEEGGGT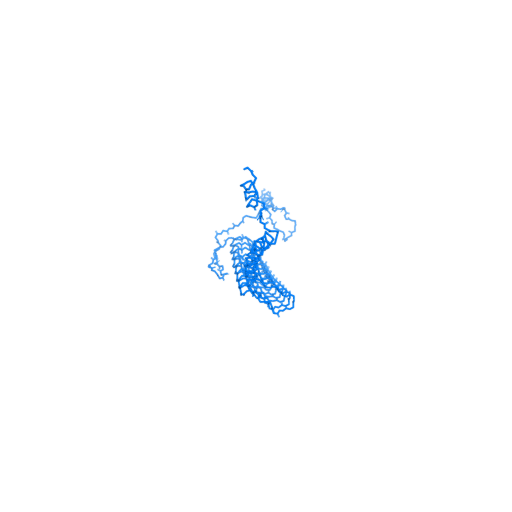EEEEEEEE------PPPP-STTSPPPHHHHHHHHHHHHHHH-

Organism: NCBI:txid1302615

Foldseek 3Di:
DPPVVVVVCVVVVVPQPPVRVVVVVCVVVVVVVVVVVVVVPPPCVLVFPDEDEDEDLEAHGADCHYQDEDNEYTDYHVFYGQAHCEYADAHCGYTNAHVEYAHEHCGYRNYHCEYTAYALGHRQAHVEYAYEHLGYTNAHCEYFHEDLGATCAHVEYQDYHCGYHNHHVYYTQFHFDQPDSPRRTDPDGPGHDDDDDDDADDDPPDDHDPVNVVVVVVVVVVVVD

Radius of gyration: 34.32 Å; Cα contacts (8 Å, |Δi|>4): 639; chains: 1; bounding box: 82×54×114 Å